Protein AF-0000000077001945 (afdb_homodimer)

Secondary structure (DSSP, 8-state):
---------TTSPPPPHHHHHHHHHHHHT--HHHHHHHHTS-HHHHHHHHTTSS---HHHHHHHHHHHTS-SHHHHHHHHHHHHHHHHHHS--TTPPP----/---------TTSPPPPHHHHHHHHHHHHT--HHHHHHHHTS-HHHHHHHHTTSS---HHHHHHHHHHHTS-SHHHHHHHHHHHHHHHHHHS--TTPPP----

Nearest PDB structures (foldseek):
  6cf1-assembly1_A  TM=8.595E-01  e=4.711E-06  Proteus vulgaris
  3cec-assembly1_A  TM=8.529E-01  e=9.032E-06  Nostoc punctiforme PCC 73102
  6cf1-assembly1_B  TM=8.561E-01  e=1.367E-05  Proteus vulgaris
  6chv-assembly1_C  TM=9.036E-01  e=2.194E-05  Proteus vulgaris
  3trb-assembly1_A  TM=8.751E-01  e=2.469E-05  Coxiella burnetii

Radius of gyration: 19.64 Å; Cα contacts (8 Å, |Δi|>4): 288; chains: 2; bounding box: 52×55×52 Å

Foldseek 3Di:
DPPPVCVCVPLDAFDAVLCVVVVCQVVVVDDLCVVCVQLVHHSVVNVCSNVVVDHCDQSSLQSVCVVVVNGSCVNVVSRVSNCVSCCVVPPDCVVPDDDDDD/DPPPVCCVVPLDAFDAVLCVVVVCCVVVVDDLCVVCVQLVHHSVVNVCSNVVVDHCDQSSLQSVCVVVVNGSCVNVVSRVSNCVSCCVVPPDCVVPDDDDDD

InterPro domains:
  IPR001387 Cro/C1-type, helix-turn-helix domain [cd00093] (18-69)
  IPR010982 Lambda repressor-like, DNA-binding domain superfamily [G3DSA:1.10.260.40] (4-99)
  IPR010982 Lambda repressor-like, DNA-binding domain superfamily [SSF47413] (16-98)
  IPR013430 Toxin-antitoxin system, antidote protein, HigA [PTHR36924] (10-92)
  IPR013430 Toxin-antitoxin system, antidote protein, HigA [TIGR02607] (13-89)

pLDDT: mean 90.29, std 18.78, range [25.58, 98.88]

Organism: NCBI:txid1094491

Structure (mmCIF, N/CA/C/O backbone):
data_AF-0000000077001945-model_v1
#
loop_
_entity.id
_entity.type
_entity.pdbx_description
1 polymer 'Virulence-associated protein A'
#
loop_
_atom_site.group_PDB
_atom_site.id
_atom_site.type_symbol
_atom_site.label_atom_id
_atom_site.label_alt_id
_atom_site.label_comp_id
_atom_site.label_asym_id
_atom_site.label_entity_id
_atom_site.label_seq_id
_atom_site.pdbx_PDB_ins_code
_atom_site.Cartn_x
_atom_site.Cartn_y
_atom_site.Cartn_z
_atom_site.occupancy
_atom_site.B_iso_or_equiv
_atom_site.auth_seq_id
_atom_site.auth_comp_id
_atom_site.auth_asym_id
_atom_site.auth_atom_id
_atom_site.pdbx_PDB_model_num
ATOM 1 N N . MET A 1 1 ? 15.859 17 -35.562 1 25.75 1 MET A N 1
ATOM 2 C CA . MET A 1 1 ? 14.852 16.938 -34.5 1 25.75 1 MET A CA 1
ATOM 3 C C . MET A 1 1 ? 15.086 15.734 -33.594 1 25.75 1 MET A C 1
ATOM 5 O O . MET A 1 1 ? 14.969 14.594 -34.031 1 25.75 1 MET A O 1
ATOM 9 N N . ASN A 1 2 ? 16.047 15.766 -32.719 1 28.66 2 ASN A N 1
ATOM 10 C CA . ASN A 1 2 ? 16.641 14.695 -31.922 1 28.66 2 ASN A CA 1
ATOM 11 C C . ASN A 1 2 ? 15.594 14.016 -31.047 1 28.66 2 ASN A C 1
ATOM 13 O O . ASN A 1 2 ? 14.789 14.688 -30.406 1 28.66 2 ASN A O 1
ATOM 17 N N . ASP A 1 3 ? 14.859 13.039 -31.562 1 30.2 3 ASP A N 1
ATOM 18 C CA . ASP A 1 3 ? 13.883 12.18 -30.906 1 30.2 3 ASP A CA 1
ATOM 19 C C . ASP A 1 3 ? 14.305 11.867 -29.469 1 30.2 3 ASP A C 1
ATOM 21 O O . ASP A 1 3 ? 15.305 11.172 -29.25 1 30.2 3 ASP A O 1
ATOM 25 N N . ILE A 1 4 ? 14.609 12.906 -28.734 1 36.44 4 ILE A N 1
ATOM 26 C CA . ILE A 1 4 ? 14.852 12.656 -27.312 1 36.44 4 ILE A CA 1
ATOM 27 C C . ILE A 1 4 ? 13.844 11.641 -26.797 1 36.44 4 ILE A C 1
ATOM 29 O O . ILE A 1 4 ? 12.633 11.891 -26.797 1 36.44 4 ILE A O 1
ATOM 33 N N . PRO A 1 5 ? 14.07 10.367 -27.125 1 37 5 PRO A N 1
ATOM 34 C CA . PRO A 1 5 ? 13.078 9.461 -26.547 1 37 5 PRO A CA 1
ATOM 35 C C . PRO A 1 5 ? 12.672 9.852 -25.125 1 37 5 PRO A C 1
ATOM 37 O O . PRO A 1 5 ? 13.5 10.352 -24.359 1 37 5 PRO A O 1
ATOM 40 N N . VAL A 1 6 ? 11.734 10.719 -24.906 1 35.09 6 VAL A N 1
ATOM 41 C CA . VAL A 1 6 ? 11.164 10.93 -23.578 1 35.09 6 VAL A CA 1
ATOM 42 C C . VAL A 1 6 ? 11.312 9.656 -22.734 1 35.09 6 VAL A C 1
ATOM 44 O O . VAL A 1 6 ? 10.461 8.766 -22.812 1 35.09 6 VAL A O 1
ATOM 47 N N . GLN A 1 7 ? 12.242 8.742 -23.016 1 36.19 7 GLN A N 1
ATOM 48 C CA . GLN A 1 7 ? 12.484 7.734 -22 1 36.19 7 GLN A CA 1
ATOM 49 C C . GLN A 1 7 ? 12.367 8.336 -20.594 1 36.19 7 GLN A C 1
ATOM 51 O O . GLN A 1 7 ? 13.289 9 -20.125 1 36.19 7 GLN A O 1
ATOM 56 N N . CYS A 1 8 ? 11.57 9.336 -20.312 1 40.69 8 CYS A N 1
ATOM 57 C CA . CYS A 1 8 ? 11.375 9.508 -18.875 1 40.69 8 CYS A CA 1
ATOM 58 C C . CYS A 1 8 ? 11.859 8.289 -18.109 1 40.69 8 CYS A C 1
ATOM 60 O O . CYS A 1 8 ? 11.492 7.156 -18.422 1 40.69 8 CYS A O 1
ATOM 62 N N . LYS A 1 9 ? 13.141 8.117 -17.719 1 42.66 9 LYS A N 1
ATOM 63 C CA . LYS A 1 9 ? 13.828 6.918 -17.234 1 42.66 9 LYS A CA 1
ATOM 64 C C . LYS A 1 9 ? 12.859 5.973 -16.531 1 42.66 9 LYS A C 1
ATOM 66 O O . LYS A 1 9 ? 12.305 6.305 -15.484 1 42.66 9 LYS A O 1
ATOM 71 N N . ARG A 1 10 ? 11.75 5.426 -17.203 1 49.81 10 ARG A N 1
ATOM 72 C CA . ARG A 1 10 ? 10.875 4.344 -16.766 1 49.81 10 ARG A CA 1
ATOM 73 C C . ARG A 1 10 ? 11.367 3.74 -15.453 1 49.81 10 ARG A C 1
ATOM 75 O O . ARG A 1 10 ? 10.57 3.324 -14.609 1 49.81 10 ARG A O 1
ATOM 82 N N . ASN A 1 11 ? 12.719 3.746 -15.391 1 63.03 11 ASN A N 1
ATOM 83 C CA . ASN A 1 11 ? 13.344 3.059 -14.266 1 63.03 11 ASN A CA 1
ATOM 84 C C . ASN A 1 11 ? 13.562 4 -13.086 1 63.03 11 ASN A C 1
ATOM 86 O O . ASN A 1 11 ? 14.492 3.809 -12.305 1 63.03 11 ASN A O 1
ATOM 90 N N . ARG A 1 12 ? 12.953 5.223 -13.273 1 83.06 12 ARG A N 1
ATOM 91 C CA . ARG A 1 12 ? 13.172 6.066 -12.102 1 83.06 12 ARG A CA 1
ATOM 92 C C . ARG A 1 12 ? 12.289 5.641 -10.938 1 83.06 12 ARG A C 1
ATOM 94 O O . ARG A 1 12 ? 11.156 5.195 -11.148 1 83.06 12 ARG A O 1
ATOM 101 N N . CYS A 1 13 ? 12.836 5.82 -9.906 1 92 13 CYS A N 1
ATOM 102 C CA . CYS A 1 13 ? 12.109 5.477 -8.688 1 92 13 CYS A CA 1
ATOM 103 C C . CYS A 1 13 ? 10.992 6.48 -8.414 1 92 13 CYS A C 1
ATOM 105 O O . CYS A 1 13 ? 11.234 7.691 -8.406 1 92 13 CYS A O 1
ATOM 107 N N . PRO A 1 14 ? 9.742 6 -8.297 1 95.62 14 PRO A N 1
ATOM 108 C CA . PRO A 1 14 ? 8.664 6.91 -7.902 1 95.62 14 PRO A CA 1
ATOM 109 C C . PRO A 1 14 ? 8.938 7.602 -6.57 1 95.62 14 PRO A C 1
ATOM 111 O O . PRO A 1 14 ? 9.688 7.082 -5.738 1 95.62 14 PRO A O 1
ATOM 114 N N . SER A 1 15 ? 8.297 8.758 -6.418 1 96.06 15 SER A N 1
ATOM 115 C CA . SER A 1 15 ? 8.461 9.484 -5.164 1 96.06 15 SER A CA 1
ATOM 116 C C . SER A 1 15 ? 7.707 8.805 -4.027 1 96.06 15 SER A C 1
ATOM 118 O O . SER A 1 15 ? 6.605 8.297 -4.227 1 96.06 15 SER A O 1
ATOM 120 N N . HIS A 1 16 ? 8.305 8.812 -2.885 1 97.75 16 HIS A N 1
ATOM 121 C CA . HIS A 1 16 ? 7.598 8.422 -1.669 1 97.75 16 HIS A CA 1
ATOM 122 C C . HIS A 1 16 ? 6.59 9.492 -1.249 1 97.75 16 HIS A C 1
ATOM 124 O O . HIS A 1 16 ? 6.824 10.688 -1.454 1 97.75 16 HIS A O 1
ATOM 130 N N . PRO A 1 17 ? 5.457 9.109 -0.625 1 98.31 17 PRO A N 1
ATOM 131 C CA . PRO A 1 17 ? 4.512 10.117 -0.15 1 98.31 17 PRO A CA 1
ATOM 132 C C . PRO A 1 17 ? 5.137 11.086 0.855 1 98.31 17 PRO A C 1
ATOM 134 O O . PRO A 1 17 ? 4.688 12.227 0.981 1 98.31 17 PRO A O 1
ATOM 137 N N . GLY A 1 18 ? 6.156 10.594 1.532 1 98.12 18 GLY A N 1
ATOM 138 C CA . GLY A 1 18 ? 6.883 11.5 2.416 1 98.12 18 GLY A CA 1
ATOM 139 C C . GLY A 1 18 ? 7.445 12.711 1.699 1 98.12 18 GLY A C 1
ATOM 140 O O . GLY A 1 18 ? 7.57 13.781 2.291 1 98.12 18 GLY A O 1
ATOM 141 N N . ASP A 1 19 ? 7.82 12.547 0.477 1 97.19 19 ASP A N 1
ATOM 142 C CA . ASP A 1 19 ? 8.32 13.656 -0.329 1 97.19 19 ASP A CA 1
ATOM 143 C C . ASP A 1 19 ? 7.23 14.703 -0.568 1 97.19 19 ASP A C 1
ATOM 145 O O . ASP A 1 19 ? 7.473 15.898 -0.448 1 97.19 19 ASP A O 1
ATOM 149 N N . LEU A 1 20 ? 6.09 14.195 -0.878 1 96.31 20 LEU A N 1
ATOM 150 C CA . LEU A 1 20 ? 4.949 15.086 -1.064 1 96.31 20 LEU A CA 1
ATOM 151 C C . LEU A 1 20 ? 4.617 15.82 0.231 1 96.31 20 LEU A C 1
ATOM 153 O O . LEU A 1 20 ? 4.383 17.031 0.222 1 96.31 20 LEU A O 1
ATOM 157 N N . LEU A 1 21 ? 4.617 15.078 1.243 1 97.5 21 LEU A N 1
ATOM 158 C CA . LEU A 1 21 ? 4.312 15.648 2.549 1 97.5 21 LEU A CA 1
ATOM 159 C C . LEU A 1 21 ? 5.316 16.734 2.912 1 97.5 21 LEU A C 1
ATOM 161 O O . LEU A 1 21 ? 4.934 17.797 3.408 1 97.5 21 LEU A O 1
ATOM 165 N N . ALA A 1 22 ? 6.531 16.516 2.627 1 96.94 22 ALA A N 1
ATOM 166 C CA . ALA A 1 22 ? 7.594 17.484 2.895 1 96.94 22 ALA A CA 1
ATOM 167 C C . ALA A 1 22 ? 7.383 18.766 2.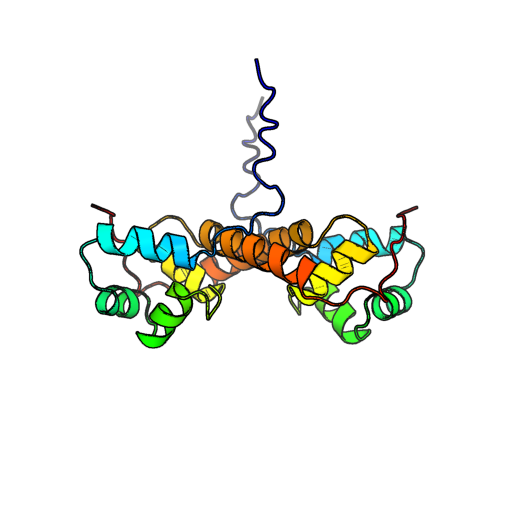092 1 96.94 22 ALA A C 1
ATOM 169 O O . ALA A 1 22 ? 7.742 19.859 2.545 1 96.94 22 ALA A O 1
ATOM 170 N N . GLU A 1 23 ? 6.836 18.625 0.998 1 95 23 GLU A N 1
ATOM 171 C CA . GLU A 1 23 ? 6.57 19.781 0.13 1 95 23 GLU A CA 1
ATOM 172 C C . GLU A 1 23 ? 5.359 20.562 0.618 1 95 23 GLU A C 1
ATOM 174 O O . GLU A 1 23 ? 5.32 21.797 0.492 1 95 23 GLU A O 1
ATOM 179 N N . ILE A 1 24 ? 4.41 19.938 1.193 1 95.12 24 ILE A N 1
ATOM 180 C CA . ILE A 1 24 ? 3.131 20.531 1.562 1 95.12 24 ILE A CA 1
ATOM 181 C C . ILE A 1 24 ? 3.264 21.25 2.902 1 95.12 24 ILE A C 1
ATOM 183 O O . ILE A 1 24 ? 2.672 22.312 3.104 1 95.12 24 ILE A O 1
ATOM 187 N N . ILE A 1 25 ? 4 20.766 3.773 1 95.62 25 ILE A N 1
ATOM 188 C CA . ILE A 1 25 ? 4.043 21.219 5.16 1 95.62 25 ILE A CA 1
ATOM 189 C C . ILE A 1 25 ? 4.449 22.688 5.211 1 95.62 25 ILE A C 1
ATOM 191 O O . ILE A 1 25 ? 3.793 23.484 5.875 1 95.62 25 ILE A O 1
ATOM 195 N N . PRO A 1 26 ? 5.453 23.125 4.465 1 94.44 26 PRO A N 1
ATOM 196 C CA . PRO A 1 26 ? 5.809 24.547 4.52 1 94.44 26 PRO A CA 1
ATOM 197 C C . PRO A 1 26 ? 4.68 25.453 4.039 1 94.44 26 PRO A C 1
ATOM 199 O O . PRO A 1 26 ? 4.531 26.578 4.535 1 94.44 26 PRO A O 1
ATOM 202 N N . ALA A 1 27 ? 3.869 24.969 3.203 1 94.31 27 ALA A N 1
ATOM 203 C CA . ALA A 1 27 ? 2.785 25.766 2.629 1 94.31 27 ALA A CA 1
ATOM 204 C C . ALA A 1 27 ? 1.647 25.938 3.631 1 94.31 27 ALA A C 1
ATOM 206 O O . ALA A 1 27 ? 0.773 26.797 3.443 1 94.31 27 ALA A O 1
ATOM 207 N N . THR A 1 28 ? 1.612 25.25 4.66 1 94.69 28 THR A N 1
ATOM 208 C CA . THR A 1 28 ? 0.571 25.344 5.68 1 94.69 28 THR A CA 1
ATOM 209 C C . THR A 1 28 ? 0.91 26.422 6.699 1 94.69 28 THR A C 1
ATOM 211 O O . THR A 1 28 ? 0.045 26.859 7.465 1 94.69 28 THR A O 1
ATOM 214 N N . GLY A 1 29 ? 2.16 26.75 6.793 1 94.44 29 GLY A N 1
ATOM 215 C CA . GLY A 1 29 ? 2.627 27.688 7.797 1 94.44 29 GLY A CA 1
ATOM 216 C C . GLY A 1 29 ? 2.787 27.062 9.172 1 94.44 29 GLY A C 1
ATOM 217 O O . GLY A 1 29 ? 2.998 27.766 10.156 1 94.44 29 GLY A O 1
ATOM 218 N N . LYS A 1 30 ? 2.684 25.828 9.266 1 95.62 30 LYS A N 1
ATOM 219 C CA . LYS A 1 30 ? 2.805 25.109 10.531 1 95.62 30 LYS A CA 1
ATOM 220 C C . LYS A 1 30 ? 4.148 24.391 10.633 1 95.62 30 LYS A C 1
ATOM 222 O O . LYS A 1 30 ? 4.789 24.125 9.617 1 95.62 30 LYS A O 1
ATOM 227 N N . THR A 1 31 ? 4.504 24.141 11.844 1 96.31 31 THR A N 1
ATOM 228 C CA . THR A 1 31 ? 5.727 23.375 12.062 1 96.31 31 THR A CA 1
ATOM 229 C C . THR A 1 31 ? 5.461 21.891 11.945 1 96.31 31 THR A C 1
ATOM 231 O O . THR A 1 31 ? 4.309 21.453 12.008 1 96.31 31 THR A O 1
ATOM 234 N N . LYS A 1 32 ? 6.543 21.141 11.773 1 97.38 32 LYS A N 1
ATOM 235 C CA . LYS A 1 32 ? 6.422 19.688 11.734 1 97.38 32 LYS A CA 1
ATOM 236 C C . LYS A 1 32 ? 5.828 19.141 13.031 1 97.38 32 LYS A C 1
ATOM 238 O O . LYS A 1 32 ? 5.066 18.172 13.023 1 97.38 32 LYS A O 1
ATOM 243 N N . LEU A 1 33 ? 6.211 19.766 14.109 1 97.56 33 LEU A N 1
ATOM 244 C CA . LEU A 1 33 ? 5.672 19.359 15.398 1 97.56 33 LEU A CA 1
ATOM 245 C C . LEU A 1 33 ? 4.16 19.578 15.445 1 97.56 33 LEU A C 1
ATOM 247 O O . LEU A 1 33 ? 3.424 18.688 15.891 1 97.56 33 LEU A O 1
ATOM 251 N N . GLU A 1 34 ? 3.678 20.688 14.992 1 97.81 34 GLU A N 1
ATOM 252 C CA . GLU A 1 34 ? 2.248 20.984 14.953 1 97.81 34 GLU A CA 1
ATOM 253 C C . GLU A 1 34 ? 1.502 20 14.062 1 97.81 34 GLU A C 1
ATOM 255 O O . GLU A 1 34 ? 0.422 19.516 14.414 1 97.81 34 GLU A O 1
ATOM 260 N N . ILE A 1 35 ? 2.08 19.719 12.93 1 98.19 35 ILE A N 1
ATOM 261 C CA . ILE A 1 35 ? 1.478 18.766 11.992 1 98.19 35 ILE A CA 1
ATOM 262 C C . ILE A 1 35 ? 1.363 17.391 12.648 1 98.19 35 ILE A C 1
ATOM 264 O O . ILE A 1 35 ? 0.321 16.734 12.562 1 98.19 35 ILE A O 1
ATOM 268 N N . ALA A 1 36 ? 2.436 16.922 13.289 1 98.69 36 ALA A N 1
ATOM 269 C CA . ALA A 1 36 ? 2.422 15.641 13.977 1 98.69 36 ALA A CA 1
ATOM 270 C C . ALA A 1 36 ? 1.314 15.586 15.023 1 98.69 36 ALA A C 1
ATOM 272 O O . ALA A 1 36 ? 0.587 14.594 15.125 1 98.69 36 ALA A O 1
ATOM 273 N N . GLN A 1 37 ? 1.189 16.656 15.758 1 98.5 37 GLN A N 1
ATOM 274 C CA . GLN A 1 37 ? 0.167 16.734 16.797 1 98.5 37 GLN A CA 1
ATOM 275 C C . GLN A 1 37 ? -1.234 16.656 16.203 1 98.5 37 GLN A C 1
ATOM 277 O O . GLN A 1 37 ? -2.096 15.945 16.719 1 98.5 37 GLN A O 1
ATOM 282 N N . MET A 1 38 ? -1.449 17.344 15.133 1 98.06 38 MET A N 1
ATOM 283 C CA . MET A 1 38 ? -2.746 17.312 14.461 1 98.06 38 MET A CA 1
ATOM 284 C C . MET A 1 38 ? -3.064 15.914 13.945 1 98.06 38 MET A C 1
ATOM 286 O O . MET A 1 38 ? -4.219 15.484 13.969 1 98.06 38 MET A O 1
ATOM 290 N N . LEU A 1 39 ? -2.037 15.234 13.516 1 98.44 39 LEU A N 1
ATOM 291 C CA . LEU A 1 39 ? -2.205 13.891 12.969 1 98.44 39 LEU A CA 1
ATOM 292 C C . LEU A 1 39 ? -2.354 12.867 14.086 1 98.44 39 LEU A C 1
ATOM 294 O O . LEU A 1 39 ? -2.773 11.734 13.836 1 98.44 39 LEU A O 1
ATOM 298 N N . GLY A 1 40 ? -1.951 13.195 15.266 1 98.25 40 GLY A N 1
ATOM 299 C CA . GLY A 1 40 ? -1.992 12.266 16.375 1 98.25 40 GLY A CA 1
ATOM 300 C C . GLY A 1 40 ? -0.854 11.266 16.359 1 98.25 40 GLY A C 1
ATOM 301 O O . GLY A 1 40 ? -1.026 10.117 16.781 1 98.25 40 GLY A O 1
ATOM 302 N N . ILE A 1 41 ? 0.208 11.664 15.836 1 98.31 41 ILE A N 1
ATOM 303 C CA . ILE A 1 41 ? 1.377 10.789 15.836 1 98.31 41 ILE A CA 1
ATOM 304 C C . ILE A 1 41 ? 2.561 11.516 16.484 1 98.31 41 ILE A C 1
ATOM 306 O O . ILE A 1 41 ? 2.496 12.719 16.734 1 98.31 41 ILE A O 1
ATOM 310 N N . SER A 1 42 ? 3.621 10.758 16.734 1 98.56 42 SER A N 1
ATOM 311 C CA . SER A 1 42 ? 4.805 11.359 17.328 1 98.56 42 SER A CA 1
ATOM 312 C C . SER A 1 42 ? 5.598 12.164 16.297 1 98.56 42 SER A C 1
ATOM 314 O O . SER A 1 42 ? 5.512 11.906 15.102 1 98.56 42 SER A O 1
ATOM 316 N N . ARG A 1 43 ? 6.371 13.102 16.812 1 98.06 43 ARG A N 1
ATOM 317 C CA . ARG A 1 43 ? 7.289 13.859 15.961 1 98.06 43 ARG A CA 1
ATOM 318 C C . ARG A 1 43 ? 8.273 12.93 15.258 1 98.06 43 ARG A C 1
ATOM 320 O O . ARG A 1 43 ? 8.57 13.125 14.07 1 98.06 43 ARG A O 1
ATOM 327 N N . GLN A 1 44 ? 8.695 11.992 15.922 1 98.62 44 GLN A N 1
ATOM 328 C CA . GLN A 1 44 ? 9.633 11.047 15.336 1 98.62 44 GLN A CA 1
ATOM 329 C C . GLN A 1 44 ? 8.992 10.266 14.195 1 98.62 44 GLN A C 1
ATOM 331 O O . GLN A 1 44 ? 9.633 9.992 13.18 1 98.62 44 GLN A O 1
ATOM 336 N N . HIS A 1 45 ? 7.777 9.844 14.445 1 98.75 45 HIS A N 1
ATOM 337 C CA . HIS A 1 45 ? 7.062 9.125 13.391 1 98.75 45 HIS A CA 1
ATOM 338 C C . HIS A 1 45 ? 6.953 9.961 12.125 1 98.75 45 HIS A C 1
ATOM 340 O O . HIS A 1 45 ? 7.215 9.477 11.023 1 98.75 45 HIS A O 1
ATOM 346 N N . LEU A 1 46 ? 6.543 11.211 12.289 1 98.75 46 LEU A N 1
ATOM 347 C CA . LEU A 1 46 ? 6.457 12.102 11.141 1 98.75 46 LEU A CA 1
ATOM 348 C C . LEU A 1 46 ? 7.82 12.266 10.477 1 98.75 46 LEU A C 1
ATOM 350 O O . LEU A 1 46 ? 7.934 12.195 9.25 1 98.75 46 LEU A O 1
ATOM 354 N N . TYR A 1 47 ? 8.852 12.43 11.258 1 98.38 47 TYR A N 1
ATOM 355 C CA . TYR A 1 47 ? 10.203 12.586 10.734 1 98.38 47 TYR A CA 1
ATOM 356 C C . TYR A 1 47 ? 10.609 11.367 9.914 1 98.38 47 TYR A C 1
ATOM 358 O O . TYR A 1 47 ? 11.172 11.5 8.82 1 98.38 47 TYR A O 1
ATOM 366 N N . ASP A 1 48 ? 10.328 10.242 10.391 1 98.69 48 ASP A N 1
ATOM 367 C CA . ASP A 1 48 ? 10.68 9 9.703 1 98.69 48 ASP A CA 1
ATOM 368 C C . ASP A 1 48 ? 9.945 8.891 8.367 1 98.69 48 ASP A C 1
ATOM 370 O O . ASP A 1 48 ? 10.5 8.383 7.391 1 98.69 48 ASP A O 1
ATOM 374 N N . ILE A 1 49 ? 8.695 9.297 8.328 1 98.75 49 ILE A N 1
ATOM 375 C CA . ILE A 1 49 ? 7.941 9.305 7.078 1 98.75 49 ILE A CA 1
ATOM 376 C C . ILE A 1 49 ? 8.57 10.289 6.094 1 98.75 49 ILE A C 1
ATOM 378 O O . ILE A 1 49 ? 8.781 9.961 4.926 1 98.75 49 ILE A O 1
ATOM 382 N N . LEU A 1 50 ? 8.953 11.461 6.559 1 98.38 50 LEU A N 1
ATOM 383 C CA . LEU A 1 50 ? 9.523 12.508 5.719 1 98.38 50 LEU A CA 1
ATOM 384 C C . LEU A 1 50 ? 10.875 12.086 5.164 1 98.38 50 LEU A C 1
ATOM 386 O O . LEU A 1 50 ? 11.25 12.469 4.055 1 98.38 50 LEU A O 1
ATOM 390 N N . LYS A 1 51 ? 11.562 11.258 5.859 1 97.44 51 LYS A N 1
ATOM 391 C CA . LYS A 1 51 ? 12.883 10.789 5.449 1 97.44 51 LYS A CA 1
ATOM 392 C C . LYS A 1 51 ? 12.797 9.438 4.742 1 97.44 51 LYS A C 1
ATOM 394 O O . LYS A 1 51 ? 13.812 8.781 4.512 1 97.44 51 LYS A O 1
ATOM 399 N N . THR A 1 52 ? 11.602 8.938 4.492 1 96.62 52 THR A N 1
ATOM 400 C CA . THR A 1 52 ? 11.328 7.707 3.762 1 96.62 52 THR A CA 1
ATOM 401 C C . THR A 1 52 ? 11.828 6.492 4.535 1 96.62 52 THR A C 1
ATOM 403 O O . THR A 1 52 ? 12.195 5.477 3.939 1 96.62 52 THR A O 1
ATOM 406 N N . LYS A 1 53 ? 11.953 6.641 5.84 1 97.56 53 LYS A N 1
ATOM 407 C CA . LYS A 1 53 ? 12.383 5.535 6.688 1 97.56 53 LYS A CA 1
ATOM 408 C C . LYS A 1 53 ? 11.195 4.68 7.117 1 97.56 53 LYS A C 1
ATOM 410 O O . LYS A 1 53 ? 11.367 3.537 7.547 1 97.56 53 LYS A O 1
ATOM 415 N N . LYS A 1 54 ? 10.031 5.254 7.086 1 98.31 54 LYS A N 1
ATOM 416 C CA . LYS A 1 54 ? 8.773 4.578 7.375 1 98.31 54 LYS A CA 1
ATOM 417 C C . LYS A 1 54 ? 7.738 4.84 6.281 1 98.31 54 LYS A C 1
ATOM 419 O O . LYS A 1 54 ? 7.648 5.953 5.762 1 98.31 54 LYS A O 1
ATOM 424 N N . PRO A 1 55 ? 6.996 3.811 6.043 1 98.5 55 PRO A N 1
ATOM 425 C CA . PRO A 1 55 ? 5.934 4.023 5.055 1 98.5 55 PRO A CA 1
ATOM 426 C C . PRO A 1 55 ? 4.746 4.797 5.625 1 98.5 55 PRO A C 1
ATOM 428 O O . PRO A 1 55 ? 4.605 4.91 6.844 1 98.5 55 PRO A O 1
ATOM 431 N N . VAL A 1 56 ? 3.979 5.387 4.719 1 98.75 56 VAL A N 1
ATOM 432 C CA . VAL A 1 56 ? 2.643 5.852 5.074 1 98.75 56 VAL A CA 1
ATOM 433 C C . VAL A 1 56 ? 1.688 4.664 5.16 1 98.75 56 VAL A C 1
ATOM 435 O O . VAL A 1 56 ? 1.364 4.043 4.145 1 98.75 56 VAL A O 1
ATOM 438 N N . SER A 1 57 ? 1.225 4.371 6.332 1 98.56 57 SER A N 1
ATOM 439 C CA . SER A 1 57 ? 0.28 3.283 6.566 1 98.56 57 SER A CA 1
ATOM 440 C C . SER A 1 57 ? -1.146 3.707 6.227 1 98.56 57 SER A C 1
ATOM 442 O O . SER A 1 57 ? -1.419 4.895 6.047 1 98.56 57 SER A O 1
ATOM 444 N N . PRO A 1 58 ? -1.999 2.693 6.164 1 98.62 58 PRO A N 1
ATOM 445 C CA . PRO A 1 58 ? -3.398 3.043 5.914 1 98.62 58 PRO A CA 1
ATOM 446 C C . PRO A 1 58 ? -3.967 3.994 6.965 1 98.62 58 PRO A C 1
ATOM 448 O O . PRO A 1 58 ? -4.637 4.973 6.621 1 98.62 58 PRO A O 1
ATOM 451 N N . SER A 1 59 ? -3.686 3.816 8.188 1 98.5 59 SER A N 1
ATOM 452 C CA . SER A 1 59 ? -4.195 4.691 9.242 1 98.5 59 SER A CA 1
ATOM 453 C C . SER A 1 59 ? -3.625 6.098 9.117 1 98.5 59 SER A C 1
ATOM 455 O O . SER A 1 59 ? -4.355 7.082 9.234 1 98.5 59 SER A O 1
ATOM 457 N N . VAL A 1 60 ? -2.348 6.148 8.883 1 98.75 60 VAL A N 1
ATOM 458 C CA . VAL A 1 60 ? -1.714 7.453 8.711 1 98.75 60 VAL A CA 1
ATOM 459 C C . VAL A 1 60 ? -2.283 8.141 7.469 1 98.75 60 VAL A C 1
ATOM 461 O O . VAL A 1 60 ? -2.516 9.352 7.477 1 98.75 60 VAL A O 1
ATOM 464 N N . SER A 1 61 ? -2.482 7.371 6.426 1 98.88 61 SER A N 1
ATOM 465 C CA . SER A 1 61 ? -3.029 7.934 5.195 1 98.88 61 SER A CA 1
ATOM 466 C C . SER A 1 61 ? -4.414 8.531 5.426 1 98.88 61 SER A C 1
ATOM 468 O O . SER A 1 61 ? -4.75 9.57 4.859 1 98.88 61 SER A O 1
ATOM 470 N N . ALA A 1 62 ? -5.23 7.895 6.23 1 98.75 62 ALA A N 1
ATOM 471 C CA . ALA A 1 62 ? -6.555 8.422 6.559 1 98.75 62 ALA A CA 1
ATOM 472 C C . ALA A 1 62 ? -6.449 9.75 7.305 1 98.75 62 ALA A C 1
ATOM 474 O O . ALA A 1 62 ? -7.207 10.68 7.027 1 98.75 62 ALA A O 1
ATOM 475 N N . ARG A 1 63 ? -5.52 9.82 8.156 1 98.75 63 ARG A N 1
ATOM 476 C CA . ARG A 1 63 ? -5.301 11.047 8.922 1 98.75 63 ARG A CA 1
ATOM 477 C C . ARG A 1 63 ? -4.781 12.164 8.031 1 98.75 63 ARG A C 1
ATOM 479 O O . ARG A 1 63 ? -5.23 13.312 8.133 1 98.75 63 ARG A O 1
ATOM 486 N N . LEU A 1 64 ? -3.869 11.805 7.195 1 98.62 64 LEU A N 1
ATOM 487 C CA . LEU A 1 64 ? -3.375 12.781 6.234 1 98.62 64 LEU A CA 1
ATOM 488 C C . LEU A 1 64 ? -4.496 13.258 5.316 1 98.62 64 LEU A C 1
ATOM 490 O O . LEU A 1 64 ? -4.625 14.461 5.055 1 98.62 64 LEU A O 1
ATOM 494 N N . GLY A 1 65 ? -5.207 12.305 4.82 1 97.88 65 GLY A N 1
ATOM 495 C CA . GLY A 1 65 ? -6.328 12.617 3.947 1 97.88 65 GLY A CA 1
ATOM 496 C C . GLY A 1 65 ? -7.32 13.57 4.574 1 97.88 65 GLY A C 1
ATOM 497 O O . GLY A 1 65 ? -7.836 14.469 3.904 1 97.88 65 GLY A O 1
ATOM 498 N N . LYS A 1 66 ? -7.609 13.375 5.816 1 97.94 66 LYS A N 1
ATOM 499 C CA . LYS A 1 66 ? -8.492 14.273 6.555 1 97.94 66 LYS A CA 1
ATOM 500 C C . LYS A 1 66 ? -7.844 15.648 6.734 1 97.94 66 LYS A C 1
ATOM 502 O O . LYS A 1 66 ? -8.477 16.672 6.48 1 97.94 66 LYS A O 1
ATOM 507 N N . LEU A 1 67 ? -6.648 15.664 7.168 1 98.12 67 LEU A N 1
ATOM 508 C CA . LEU A 1 67 ? -5.926 16.891 7.48 1 98.12 67 LEU A CA 1
ATOM 509 C C . LEU A 1 67 ? -5.871 17.812 6.262 1 98.12 67 LEU A C 1
ATOM 511 O O . LEU A 1 67 ? -6.105 19.016 6.379 1 98.12 67 LEU A O 1
ATOM 515 N N . PHE A 1 68 ? -5.609 17.203 5.074 1 97.19 68 PHE A N 1
ATOM 516 C CA . PHE A 1 68 ? -5.402 18.016 3.879 1 97.19 68 PHE A CA 1
ATOM 517 C C . PHE A 1 68 ? -6.629 17.969 2.977 1 97.19 68 PHE A C 1
ATOM 519 O O . PHE A 1 68 ? -6.672 18.641 1.947 1 97.19 68 PHE A O 1
ATOM 526 N N . GLY A 1 69 ? -7.555 17.172 3.236 1 95.88 69 GLY A N 1
ATOM 527 C CA . GLY A 1 69 ? -8.82 17.141 2.518 1 95.88 69 GLY A CA 1
ATOM 528 C C . GLY A 1 69 ? -8.719 16.406 1.188 1 95.88 69 GLY A C 1
ATOM 529 O O . GLY A 1 69 ? -9.516 16.656 0.28 1 95.88 69 GLY A O 1
ATOM 530 N N . ASP A 1 70 ? -7.75 15.562 0.986 1 95.12 70 ASP A N 1
ATOM 531 C CA . ASP A 1 70 ? -7.543 14.922 -0.309 1 95.12 70 ASP A CA 1
ATOM 532 C C . ASP A 1 70 ? -7.789 13.414 -0.224 1 95.12 70 ASP A C 1
ATOM 534 O O . ASP A 1 70 ? -7.703 12.711 -1.23 1 95.12 70 ASP A O 1
ATOM 538 N N . GLY A 1 71 ? -8.109 12.922 0.95 1 96.5 71 GLY A N 1
ATOM 539 C CA . GLY A 1 71 ? -8.438 11.516 1.116 1 96.5 71 GLY A CA 1
ATOM 540 C C . GLY A 1 71 ? -7.211 10.641 1.312 1 96.5 71 GLY A C 1
ATOM 541 O O . GLY A 1 71 ? -6.082 11.086 1.085 1 96.5 71 GLY A O 1
ATOM 542 N N . ALA A 1 72 ? -7.449 9.391 1.673 1 98.12 72 ALA A N 1
ATOM 543 C CA . ALA A 1 72 ? -6.383 8.445 1.984 1 98.12 72 ALA A CA 1
ATOM 544 C C . ALA A 1 72 ? -5.758 7.887 0.709 1 98.12 72 ALA A C 1
ATOM 546 O O . ALA A 1 72 ? -4.578 7.535 0.693 1 98.12 72 ALA A O 1
ATOM 547 N N . ALA A 1 73 ? -6.508 7.816 -0.332 1 97.88 73 ALA A N 1
ATOM 548 C CA . ALA A 1 73 ? -6.16 7.062 -1.533 1 97.88 73 ALA A CA 1
ATOM 549 C C . ALA A 1 73 ? -4.918 7.641 -2.203 1 97.88 73 ALA A C 1
ATOM 551 O O . ALA A 1 73 ? -4.047 6.898 -2.66 1 97.88 73 ALA A O 1
ATOM 552 N N . VAL A 1 74 ? -4.816 8.914 -2.246 1 97.06 74 VAL A N 1
ATOM 553 C CA . VAL A 1 74 ? -3.689 9.555 -2.91 1 97.06 74 VAL A CA 1
ATOM 554 C C . VAL A 1 74 ? -2.387 9.156 -2.221 1 97.06 74 VAL A C 1
ATOM 556 O O . VAL A 1 74 ? -1.403 8.82 -2.885 1 97.06 74 VAL A O 1
ATOM 559 N N . TRP A 1 75 ? -2.342 9.125 -0.959 1 98.5 75 TRP A N 1
ATOM 560 C CA . TRP A 1 75 ? -1.164 8.789 -0.164 1 98.5 75 TRP A CA 1
ATOM 561 C C . TRP A 1 75 ? -0.791 7.32 -0.33 1 98.5 75 TRP A C 1
ATOM 563 O O . TRP A 1 75 ? 0.38 6.992 -0.529 1 98.5 75 TRP A O 1
ATOM 573 N N . LEU A 1 76 ? -1.776 6.52 -0.297 1 98.62 76 LEU A N 1
ATOM 574 C CA . LEU A 1 76 ? -1.502 5.09 -0.38 1 98.62 76 LEU A CA 1
ATOM 575 C C . LEU A 1 76 ? -1.126 4.688 -1.803 1 98.62 76 LEU A C 1
ATOM 577 O O . LEU A 1 76 ? -0.331 3.768 -2.004 1 98.62 76 LEU A O 1
ATOM 581 N N . ARG A 1 77 ? -1.707 5.41 -2.732 1 98.06 77 ARG A N 1
ATOM 582 C CA . ARG A 1 77 ? -1.311 5.141 -4.109 1 98.06 77 ARG A CA 1
ATOM 583 C C . ARG A 1 77 ? 0.16 5.48 -4.332 1 98.06 77 ARG A C 1
ATOM 585 O O . ARG A 1 77 ? 0.882 4.727 -4.992 1 98.06 77 ARG A O 1
ATOM 592 N N . MET A 1 7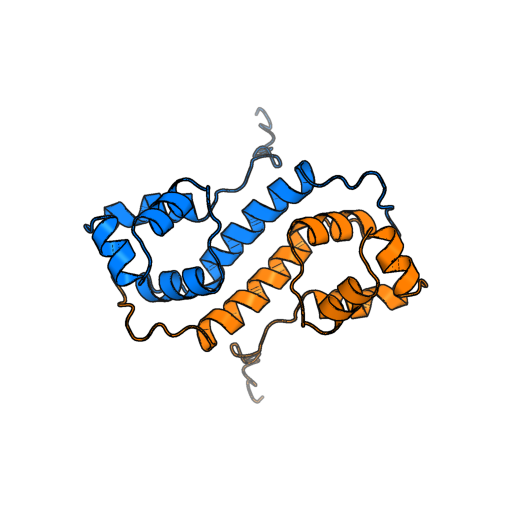8 ? 0.55 6.547 -3.795 1 98.31 78 MET A N 1
ATOM 593 C CA . MET A 1 78 ? 1.957 6.926 -3.9 1 98.31 78 MET A CA 1
ATOM 594 C C . MET A 1 78 ? 2.846 5.914 -3.182 1 98.31 78 MET A C 1
ATOM 596 O O . MET A 1 78 ? 3.893 5.523 -3.701 1 98.31 78 MET A O 1
ATOM 600 N N . GLN A 1 79 ? 2.426 5.512 -2.072 1 98.62 79 GLN A N 1
ATOM 601 C CA . GLN A 1 79 ? 3.184 4.516 -1.321 1 98.62 79 GLN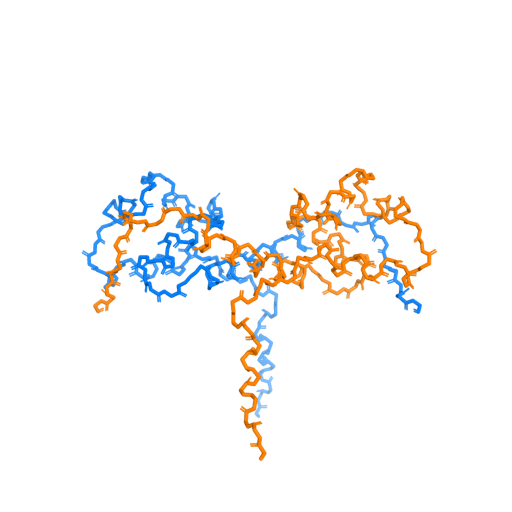 A CA 1
ATOM 602 C C . GLN A 1 79 ? 3.283 3.205 -2.094 1 98.62 79 GLN A C 1
ATOM 604 O O . GLN A 1 79 ? 4.344 2.58 -2.137 1 98.62 79 GLN A O 1
ATOM 609 N N . ALA A 1 80 ? 2.197 2.84 -2.662 1 98.62 80 ALA A N 1
ATOM 610 C CA . ALA A 1 80 ? 2.164 1.585 -3.41 1 98.62 80 ALA A CA 1
ATOM 611 C C . ALA A 1 80 ? 3.119 1.631 -4.598 1 98.62 80 ALA A C 1
ATOM 613 O O . ALA A 1 80 ? 3.805 0.647 -4.891 1 98.62 80 ALA A O 1
ATOM 614 N N . ALA A 1 81 ? 3.084 2.736 -5.27 1 98 81 ALA A N 1
ATOM 615 C CA . ALA A 1 81 ? 3.996 2.885 -6.398 1 98 81 ALA A CA 1
ATOM 616 C C . ALA A 1 81 ? 5.449 2.795 -5.945 1 98 81 ALA A C 1
ATOM 618 O O . ALA A 1 81 ? 6.266 2.121 -6.578 1 98 81 ALA A O 1
ATOM 619 N N . TYR A 1 82 ? 5.715 3.477 -4.883 1 98.25 82 TYR A N 1
ATOM 620 C CA . TYR A 1 82 ? 7.055 3.451 -4.305 1 98.25 82 TYR A CA 1
ATOM 621 C C . TYR A 1 82 ? 7.445 2.035 -3.893 1 98.25 82 TYR A C 1
ATOM 623 O O . TYR A 1 82 ? 8.531 1.562 -4.23 1 98.25 82 TYR A O 1
ATOM 631 N N . ASP A 1 83 ? 6.59 1.323 -3.279 1 98.31 83 ASP A N 1
ATOM 632 C CA . ASP A 1 83 ? 6.832 -0.036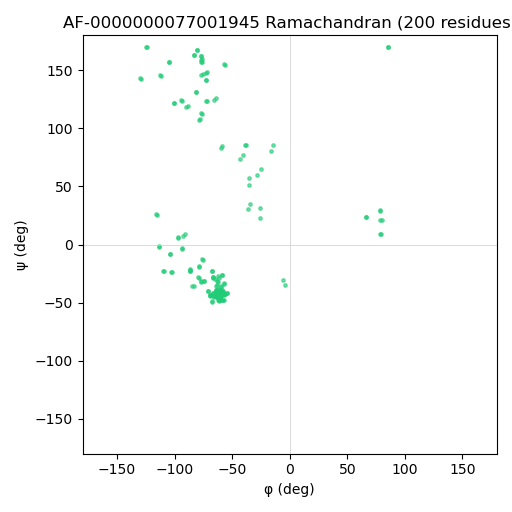 -2.805 1 98.31 83 ASP A CA 1
ATOM 633 C C . ASP A 1 83 ? 7.016 -1.001 -3.973 1 98.31 83 ASP A C 1
ATOM 635 O O . ASP A 1 83 ? 7.848 -1.907 -3.912 1 98.31 83 ASP A O 1
ATOM 639 N N . ALA A 1 84 ? 6.207 -0.835 -4.945 1 98 84 ALA A N 1
ATOM 640 C CA . ALA A 1 84 ? 6.293 -1.734 -6.094 1 98 84 ALA A CA 1
ATOM 641 C C . ALA A 1 84 ? 7.656 -1.635 -6.77 1 98 84 ALA A C 1
ATOM 643 O O . ALA A 1 84 ? 8.273 -2.652 -7.098 1 98 84 ALA A O 1
ATOM 644 N N . TRP A 1 85 ? 8.078 -0.451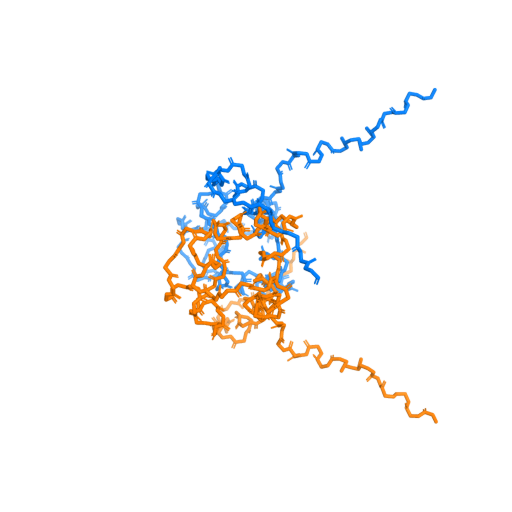 -6.93 1 97 85 TRP A N 1
ATOM 645 C CA . TRP A 1 85 ? 9.375 -0.218 -7.555 1 97 85 TRP A CA 1
ATOM 646 C C . TRP A 1 85 ? 10.492 -0.892 -6.762 1 97 85 TRP A C 1
ATOM 648 O O . TRP A 1 85 ? 11.32 -1.601 -7.332 1 97 85 TRP A O 1
ATOM 658 N N . HIS A 1 86 ? 10.516 -0.721 -5.539 1 97.31 86 HIS A N 1
ATOM 659 C CA . HIS A 1 86 ? 11.555 -1.3 -4.703 1 97.31 86 HIS A CA 1
ATOM 660 C C . HIS A 1 86 ? 11.406 -2.812 -4.594 1 97.31 86 HIS A C 1
ATOM 662 O O . HIS A 1 86 ? 12.391 -3.547 -4.629 1 97.31 86 HIS A O 1
ATOM 668 N N . ALA A 1 87 ? 10.188 -3.299 -4.48 1 97.75 87 ALA A N 1
ATOM 669 C CA . ALA A 1 87 ? 9.961 -4.734 -4.355 1 97.75 87 ALA A CA 1
ATOM 670 C C . ALA A 1 87 ? 10.445 -5.48 -5.594 1 97.75 87 ALA A C 1
ATOM 672 O O . ALA A 1 87 ? 11 -6.578 -5.484 1 97.75 87 ALA A O 1
ATOM 673 N N . GLU A 1 88 ? 10.242 -4.906 -6.734 1 96.06 88 GLU A N 1
ATOM 674 C CA . GLU A 1 88 ? 10.641 -5.535 -7.988 1 96.06 88 GLU A CA 1
ATOM 675 C C . GLU A 1 88 ? 12.156 -5.625 -8.102 1 96.06 88 GLU A C 1
ATOM 677 O O . GLU A 1 88 ? 12.68 -6.484 -8.812 1 96.06 88 GLU A O 1
ATOM 682 N N . ARG A 1 89 ? 12.852 -4.77 -7.371 1 95.56 89 ARG A N 1
ATOM 683 C CA . ARG A 1 89 ? 14.305 -4.691 -7.477 1 95.56 89 ARG A CA 1
ATOM 684 C C . ARG A 1 89 ? 14.977 -5.398 -6.301 1 95.56 89 ARG A C 1
ATOM 686 O O . ARG A 1 89 ? 16.094 -5.895 -6.43 1 95.56 89 ARG A O 1
ATOM 693 N N . GLU A 1 90 ? 14.266 -5.523 -5.188 1 96.94 90 GLU A N 1
ATOM 694 C CA . GLU A 1 90 ? 14.914 -5.961 -3.957 1 96.94 90 GLU A CA 1
ATOM 695 C C . GLU A 1 90 ? 14.477 -7.375 -3.574 1 96.94 90 GLU A C 1
ATOM 697 O O . GLU A 1 90 ? 15.156 -8.047 -2.799 1 96.94 90 GLU A O 1
ATOM 702 N N . THR A 1 91 ? 13.328 -7.781 -4.062 1 97.94 91 THR A N 1
ATOM 703 C CA . THR A 1 91 ? 12.852 -9.117 -3.734 1 97.94 91 THR A CA 1
ATOM 704 C C . THR A 1 91 ? 13.508 -10.164 -4.637 1 97.94 91 THR A C 1
ATOM 706 O O . THR A 1 91 ? 13.539 -10 -5.859 1 97.94 91 THR A O 1
ATOM 709 N N . ASP A 1 92 ? 14.016 -11.211 -4.027 1 97.94 92 ASP A N 1
ATOM 710 C CA . ASP A 1 92 ? 14.594 -12.297 -4.816 1 97.94 92 ASP A CA 1
ATOM 711 C C . ASP A 1 92 ? 13.5 -13.188 -5.402 1 97.94 92 ASP A C 1
ATOM 713 O O . ASP A 1 92 ? 12.875 -13.977 -4.684 1 97.94 92 ASP A O 1
ATOM 717 N N . VAL A 1 93 ? 13.352 -13.031 -6.719 1 98 93 VAL A N 1
ATOM 718 C CA . VAL A 1 93 ? 12.312 -13.828 -7.367 1 98 93 VAL A CA 1
ATOM 719 C C . VAL A 1 93 ? 12.953 -14.789 -8.359 1 98 93 VAL A C 1
ATOM 721 O O . VAL A 1 93 ? 12.32 -15.188 -9.344 1 98 93 VAL A O 1
ATOM 724 N N . SER A 1 94 ? 14.133 -15.156 -8.172 1 97.81 94 SER A N 1
ATOM 725 C CA . SER A 1 94 ? 14.859 -16.016 -9.094 1 97.81 94 SER A CA 1
ATOM 726 C C . SER A 1 94 ? 14.25 -17.422 -9.148 1 97.81 94 SER A C 1
ATOM 728 O O . SER A 1 94 ? 14.312 -18.094 -10.18 1 97.81 94 SER A O 1
ATOM 730 N N . LYS A 1 95 ? 13.664 -17.812 -8.062 1 97.56 95 LYS A N 1
ATOM 731 C CA . LYS A 1 95 ? 13.109 -19.172 -7.98 1 97.56 95 LYS A CA 1
ATOM 732 C C . LYS A 1 95 ? 11.633 -19.172 -8.359 1 97.56 95 LYS A C 1
ATOM 734 O O . LYS A 1 95 ? 11 -20.234 -8.398 1 97.56 95 LYS A O 1
ATOM 739 N N . VAL A 1 96 ? 11.062 -18.031 -8.609 1 98.12 96 VAL A N 1
ATOM 740 C CA . VAL A 1 96 ? 9.656 -17.938 -8.984 1 98.12 96 VAL A CA 1
ATOM 741 C C . VAL A 1 96 ? 9.516 -18.062 -10.5 1 98.12 96 VAL A C 1
ATOM 743 O O . VAL A 1 96 ? 10.016 -17.203 -11.242 1 98.12 96 VAL A O 1
ATOM 746 N N . PRO A 1 97 ? 8.805 -19.062 -11.023 1 97.56 97 PRO A N 1
ATOM 747 C CA . PRO A 1 97 ? 8.609 -19.172 -12.469 1 97.56 97 PRO A CA 1
ATOM 748 C C . PRO A 1 97 ? 7.562 -18.203 -13 1 97.56 97 PRO A C 1
ATOM 750 O O . PRO A 1 97 ? 6.836 -17.578 -12.219 1 97.56 97 PRO A O 1
ATOM 753 N N . THR A 1 98 ? 7.594 -17.984 -14.336 1 96.94 98 THR A N 1
ATOM 754 C CA . THR A 1 98 ? 6.508 -17.281 -15.008 1 96.94 98 THR A CA 1
ATOM 755 C C . THR A 1 98 ? 5.574 -18.266 -15.703 1 96.94 98 THR A C 1
ATOM 757 O O . THR A 1 98 ? 6.023 -19.094 -16.5 1 96.94 98 THR A O 1
ATOM 760 N N . ILE A 1 99 ? 4.367 -18.156 -15.266 1 94.06 99 ILE A N 1
ATOM 761 C CA . ILE A 1 99 ? 3.439 -19.125 -15.859 1 94.06 99 ILE A CA 1
ATOM 762 C C . ILE A 1 99 ? 2.439 -18.391 -16.75 1 94.06 99 ILE A C 1
ATOM 764 O O . ILE A 1 99 ? 2.191 -17.188 -16.562 1 94.06 99 ILE A O 1
ATOM 768 N N . HIS A 1 100 ? 2.023 -19.031 -17.891 1 83.88 100 HIS A N 1
ATOM 769 C CA . HIS A 1 100 ? 1.023 -18.484 -18.797 1 83.88 100 HIS A CA 1
ATOM 770 C C . HIS A 1 100 ? -0.371 -19 -18.469 1 83.88 100 HIS A C 1
ATOM 772 O O . HIS A 1 100 ? -0.533 -20.172 -18.094 1 83.88 100 HIS A O 1
ATOM 778 N N . ILE A 1 101 ? -1.199 -18 -18.25 1 74.75 101 ILE A N 1
ATOM 779 C CA . ILE A 1 101 ? -2.588 -18.375 -18.016 1 74.75 101 ILE A CA 1
ATOM 780 C C . ILE A 1 101 ? -3.16 -19.031 -19.281 1 74.75 101 ILE A C 1
ATOM 782 O O . ILE A 1 101 ? -2.957 -18.531 -20.391 1 74.75 101 ILE A O 1
ATOM 786 N N . ILE A 1 102 ? -3.721 -20.266 -19.141 1 64 102 ILE A N 1
ATOM 787 C CA . ILE A 1 102 ? -4.27 -21.031 -20.25 1 64 102 ILE A CA 1
ATOM 788 C C . ILE A 1 102 ? -5.621 -20.438 -20.656 1 64 102 ILE A C 1
ATOM 790 O O . ILE A 1 102 ? -6.41 -20.031 -19.812 1 64 102 ILE A O 1
ATOM 794 N N . MET B 1 1 ? -36.562 7.031 -20.312 1 25.58 1 MET B N 1
ATOM 795 C CA . MET B 1 1 ? -35.188 6.531 -20.344 1 25.58 1 MET B CA 1
ATOM 796 C C . MET B 1 1 ? -34.469 6.84 -19.031 1 25.58 1 MET B C 1
ATOM 798 O O . MET B 1 1 ? -34.219 8.008 -18.703 1 25.58 1 MET B O 1
ATOM 802 N N . ASN B 1 2 ? -34.75 6.152 -17.969 1 28.2 2 ASN B N 1
ATOM 803 C CA . ASN B 1 2 ? -34.406 6.387 -16.562 1 28.2 2 ASN B CA 1
ATOM 804 C C . ASN B 1 2 ? -32.906 6.43 -16.344 1 28.2 2 ASN B C 1
ATOM 806 O O . ASN B 1 2 ? -32.188 5.559 -16.812 1 28.2 2 ASN B O 1
ATOM 810 N N . ASP B 1 3 ? -32.25 7.59 -16.578 1 31.23 3 ASP B N 1
ATOM 811 C CA . ASP B 1 3 ? -30.844 7.891 -16.328 1 31.23 3 ASP B CA 1
ATOM 812 C C . ASP B 1 3 ? -30.344 7.188 -15.07 1 31.23 3 ASP B C 1
ATOM 814 O O . ASP B 1 3 ? -30.781 7.5 -13.961 1 31.23 3 ASP B O 1
ATOM 818 N N . ILE B 1 4 ? -30.453 5.887 -15.023 1 35.34 4 ILE B N 1
ATOM 819 C CA . ILE B 1 4 ? -29.844 5.141 -13.93 1 35.34 4 ILE B CA 1
ATOM 820 C C . ILE B 1 4 ? -28.438 5.688 -13.656 1 35.34 4 ILE B C 1
ATOM 822 O O . ILE B 1 4 ? -27.562 5.609 -14.516 1 35.34 4 ILE B O 1
ATOM 826 N N . PRO B 1 5 ? -28.344 6.852 -13.055 1 36.62 5 PRO B N 1
ATOM 827 C CA . PRO B 1 5 ? -26.953 7.242 -12.82 1 36.62 5 PRO B CA 1
ATOM 828 C C . PRO B 1 5 ? -26.062 6.062 -12.43 1 36.62 5 PRO B C 1
ATOM 830 O O . PRO B 1 5 ? -26.516 5.156 -11.727 1 36.62 5 PRO B O 1
ATOM 833 N N . VAL B 1 6 ? -25.484 5.27 -13.305 1 35.28 6 VAL B N 1
ATOM 834 C CA . VAL B 1 6 ? -24.453 4.301 -12.953 1 35.28 6 VAL B CA 1
ATOM 835 C C . VAL B 1 6 ? -23.734 4.758 -11.688 1 35.28 6 VAL B C 1
ATOM 837 O O . VAL B 1 6 ? -22.844 5.609 -11.758 1 35.28 6 VAL B O 1
ATOM 840 N N . GLN B 1 7 ? -24.312 5.422 -10.789 1 36.72 7 GLN B N 1
ATOM 841 C CA . GLN B 1 7 ? -23.688 5.559 -9.477 1 36.72 7 GLN B CA 1
ATOM 842 C C . GLN B 1 7 ? -22.922 4.293 -9.094 1 36.72 7 GLN B C 1
ATOM 844 O O . GLN B 1 7 ? -23.516 3.301 -8.68 1 36.72 7 GLN B O 1
ATOM 849 N N . CYS B 1 8 ? -22.281 3.547 -9.992 1 40.62 8 CYS B N 1
ATOM 850 C CA . CYS B 1 8 ? -21.375 2.6 -9.367 1 40.62 8 CYS B CA 1
ATOM 851 C C . CYS B 1 8 ? -21.109 2.969 -7.91 1 40.62 8 CYS B C 1
ATOM 853 O O . CYS B 1 8 ? -20.734 4.105 -7.609 1 40.62 8 CYS B O 1
ATOM 855 N N . LYS B 1 9 ? -21.938 2.68 -6.91 1 42.75 9 LYS B N 1
ATOM 856 C CA . LYS B 1 9 ? -21.938 3.109 -5.516 1 42.75 9 LYS B CA 1
ATOM 857 C C . LYS B 1 9 ? -20.547 3.492 -5.059 1 42.75 9 LYS B C 1
ATOM 859 O O . LYS B 1 9 ? -19.641 2.65 -5.039 1 42.75 9 LYS B O 1
ATOM 864 N N . ARG B 1 10 ? -19.922 4.609 -5.645 1 50.47 10 ARG B N 1
ATOM 865 C CA . ARG B 1 10 ? -18.703 5.246 -5.145 1 50.47 10 ARG B CA 1
ATOM 866 C C . ARG B 1 10 ? -18.281 4.637 -3.816 1 50.47 10 ARG B C 1
ATOM 868 O O . ARG B 1 10 ? -17.078 4.559 -3.521 1 50.47 10 ARG B O 1
ATOM 875 N N . ASN B 1 11 ? -19.328 4.207 -3.129 1 63.22 11 ASN B N 1
ATOM 876 C CA . ASN B 1 11 ? -19.094 3.74 -1.768 1 63.22 11 ASN B CA 1
ATOM 877 C C . ASN B 1 11 ? -18.859 2.234 -1.725 1 63.22 11 ASN B C 1
ATOM 879 O O . ASN B 1 11 ? -19.125 1.588 -0.711 1 63.22 11 ASN B O 1
ATOM 883 N N . ARG B 1 12 ? -18.766 1.677 -2.99 1 83.12 12 ARG B N 1
ATOM 884 C CA . ARG B 1 12 ? -18.516 0.243 -2.889 1 83.12 12 ARG B CA 1
ATOM 885 C C . ARG B 1 12 ? -17.062 -0.038 -2.539 1 83.12 12 ARG B C 1
ATOM 887 O O . ARG B 1 12 ? -16.156 0.692 -2.965 1 83.12 12 ARG B O 1
ATOM 894 N N . CYS B 1 13 ? -16.953 -0.994 -1.85 1 91.81 13 CYS B N 1
ATOM 895 C CA . CYS B 1 13 ? -15.617 -1.405 -1.439 1 91.81 13 CYS B CA 1
ATOM 896 C C . CYS B 1 13 ? -14.844 -1.995 -2.613 1 91.81 13 CYS B C 1
ATOM 898 O O . CYS B 1 13 ? -15.344 -2.893 -3.299 1 91.81 13 CYS B O 1
ATOM 900 N N . PRO B 1 14 ? -13.664 -1.427 -2.93 1 95.56 14 PRO B N 1
ATOM 901 C CA . PRO B 1 14 ? -12.82 -2.041 -3.961 1 95.56 14 PRO B CA 1
ATOM 902 C C . PRO B 1 14 ? -12.477 -3.496 -3.648 1 95.56 14 PRO B C 1
ATOM 904 O O . PRO B 1 14 ? -12.469 -3.896 -2.482 1 95.56 14 PRO B O 1
ATOM 907 N N . SER B 1 15 ? -12.195 -4.23 -4.715 1 96 15 SER B N 1
ATOM 908 C CA . SER B 1 15 ? -11.82 -5.629 -4.523 1 96 15 SER B CA 1
ATOM 909 C C . SER B 1 15 ? -10.414 -5.746 -3.938 1 96 15 SER B C 1
ATOM 911 O O . SER B 1 15 ? -9.523 -4.977 -4.293 1 96 15 SER B O 1
ATOM 913 N N . HIS B 1 16 ? -10.25 -6.688 -3.062 1 97.69 16 HIS B N 1
ATOM 914 C CA . HIS B 1 16 ? -8.922 -7.066 -2.607 1 97.69 16 HIS B CA 1
ATOM 915 C C . HIS B 1 16 ? -8.164 -7.824 -3.691 1 97.69 16 HIS B C 1
ATOM 917 O O . HIS B 1 16 ? -8.766 -8.562 -4.477 1 97.69 16 HIS B O 1
ATOM 923 N N . PRO B 1 17 ? -6.824 -7.688 -3.758 1 98.31 17 PRO B N 1
ATOM 924 C CA . PRO B 1 17 ? -6.07 -8.469 -4.742 1 98.31 17 PRO B CA 1
ATOM 925 C C . PRO B 1 17 ? -6.254 -9.969 -4.574 1 98.31 17 PRO B C 1
ATOM 927 O O . PRO B 1 17 ? -6.121 -10.727 -5.539 1 98.31 17 PRO B O 1
ATOM 930 N N . GLY B 1 18 ? -6.559 -10.359 -3.355 1 98.06 18 GLY B N 1
ATOM 931 C CA . GLY B 1 18 ? -6.875 -11.766 -3.146 1 98.06 18 GLY B CA 1
ATOM 932 C C . GLY B 1 18 ? -8.023 -12.25 -4.008 1 98.06 18 GLY B C 1
ATOM 933 O O . GLY B 1 18 ? -8.07 -13.422 -4.383 1 98.06 18 GLY B O 1
ATOM 934 N N . ASP B 1 19 ? -8.969 -11.406 -4.27 1 97.12 19 ASP B N 1
ATOM 935 C CA . ASP B 1 19 ? -10.094 -11.742 -5.137 1 97.12 19 ASP B CA 1
ATOM 936 C C . ASP B 1 19 ? -9.617 -12.016 -6.566 1 97.12 19 ASP B C 1
ATOM 938 O O . ASP B 1 19 ? -10.055 -12.984 -7.195 1 97.12 19 ASP B O 1
ATOM 942 N N . LEU B 1 20 ? -8.758 -11.164 -6.996 1 96.19 20 LEU B N 1
ATOM 943 C CA . LEU B 1 20 ? -8.188 -11.359 -8.328 1 96.19 20 LEU B CA 1
ATOM 944 C C . LEU B 1 20 ? -7.395 -12.656 -8.398 1 96.19 20 LEU B C 1
ATOM 946 O O . LEU B 1 20 ? -7.527 -13.422 -9.352 1 96.19 20 LEU B O 1
ATOM 950 N N . LEU B 1 21 ? -6.641 -12.836 -7.406 1 97.5 21 LEU B N 1
ATOM 951 C CA . LEU B 1 21 ? -5.824 -14.039 -7.344 1 97.5 21 LEU B CA 1
ATOM 952 C C . LEU B 1 21 ? -6.695 -15.289 -7.359 1 97.5 21 LEU B C 1
ATOM 954 O O . LEU B 1 21 ? -6.391 -16.25 -8.062 1 97.5 21 LEU B O 1
ATOM 958 N N . ALA B 1 22 ? -7.758 -15.25 -6.668 1 96.88 22 ALA B N 1
ATOM 959 C CA . ALA B 1 22 ? -8.703 -16.359 -6.609 1 96.88 22 ALA B CA 1
ATOM 960 C C . ALA B 1 22 ? -9.305 -16.641 -7.984 1 96.88 22 ALA B C 1
ATOM 962 O O . ALA B 1 22 ? -9.625 -17.781 -8.312 1 96.88 22 ALA B O 1
ATOM 963 N N . GLU B 1 23 ? -9.445 -15.656 -8.727 1 94.88 23 GLU B N 1
ATOM 964 C CA . GLU B 1 23 ? -10.008 -15.781 -10.07 1 94.88 23 GLU B CA 1
ATOM 965 C C . GLU B 1 23 ? -8.984 -16.344 -11.047 1 94.88 23 GLU B C 1
ATOM 967 O O . GLU B 1 23 ? -9.336 -17.078 -11.969 1 94.88 23 GLU B O 1
ATOM 972 N N . ILE B 1 24 ? -7.75 -16.078 -10.859 1 95.06 24 ILE B N 1
ATOM 973 C CA . ILE B 1 24 ? -6.684 -16.406 -11.805 1 95.06 24 ILE B CA 1
ATOM 974 C C . ILE B 1 24 ? -6.227 -17.844 -11.578 1 95.06 24 ILE B C 1
ATOM 976 O O . ILE B 1 24 ? -5.918 -18.562 -12.539 1 95.06 24 ILE B O 1
ATOM 980 N N . ILE B 1 25 ? -6.195 -18.297 -10.422 1 95.56 25 ILE B N 1
ATOM 981 C CA . ILE B 1 25 ? -5.578 -19.562 -10.047 1 95.56 25 ILE B CA 1
ATOM 982 C C . ILE B 1 25 ? -6.246 -20.703 -10.797 1 95.56 25 ILE B C 1
ATOM 984 O O . ILE B 1 25 ? -5.566 -21.547 -11.391 1 95.56 25 ILE B O 1
ATOM 988 N N . PRO B 1 26 ? -7.57 -20.75 -10.898 1 94.38 26 PRO B N 1
ATOM 989 C CA . PRO B 1 26 ? -8.188 -21.844 -11.648 1 94.38 26 PRO B CA 1
ATOM 990 C C . PRO B 1 26 ? -7.785 -21.859 -13.117 1 94.38 26 PRO B C 1
ATOM 992 O O . PRO B 1 26 ? -7.672 -22.922 -13.727 1 94.38 26 PRO B O 1
ATOM 995 N N . ALA B 1 27 ? -7.488 -20.75 -13.633 1 94.25 27 ALA B N 1
ATOM 996 C CA . ALA B 1 27 ? -7.148 -20.625 -15.047 1 94.25 27 ALA B CA 1
ATOM 997 C C . ALA B 1 27 ? -5.738 -21.141 -15.32 1 94.25 27 ALA B C 1
ATOM 999 O O . ALA B 1 27 ? -5.367 -21.375 -16.469 1 94.25 27 ALA B O 1
ATOM 1000 N N . THR B 1 28 ? -4.965 -21.359 -14.367 1 94.62 28 THR B N 1
ATOM 1001 C CA . THR B 1 28 ? -3.6 -21.844 -14.523 1 94.62 28 THR B CA 1
ATOM 1002 C C . THR B 1 28 ? -3.576 -23.375 -14.586 1 94.62 28 THR B C 1
ATOM 1004 O O . THR B 1 28 ? -2.574 -23.969 -14.992 1 94.62 28 THR B O 1
ATOM 1007 N N . GLY B 1 29 ? -4.598 -23.984 -14.086 1 94.31 29 GLY B N 1
ATOM 1008 C CA . GLY B 1 29 ? -4.648 -25.422 -13.984 1 94.31 29 GLY B CA 1
ATOM 1009 C C . GLY B 1 29 ? -3.854 -25.969 -12.812 1 94.31 29 GLY B C 1
ATOM 1010 O O . GLY B 1 29 ? -3.66 -27.188 -12.703 1 94.31 29 GLY B O 1
ATOM 1011 N N . LYS B 1 30 ? -3.41 -25.172 -11.992 1 95.56 30 LYS B N 1
ATOM 1012 C CA . LYS B 1 30 ? -2.619 -25.578 -10.836 1 95.56 30 LYS B CA 1
ATOM 1013 C C . LYS B 1 30 ? -3.445 -25.5 -9.555 1 95.56 30 LYS B C 1
ATOM 1015 O O . LYS B 1 30 ? -4.438 -24.781 -9.484 1 95.56 30 LYS B O 1
ATOM 1020 N N . THR B 1 31 ? -2.994 -26.25 -8.609 1 96.19 31 THR B N 1
ATOM 1021 C CA . THR B 1 31 ? -3.646 -26.188 -7.305 1 96.19 31 THR B CA 1
ATOM 1022 C C . THR B 1 31 ? -3.121 -25.016 -6.484 1 96.19 31 THR B C 1
ATOM 1024 O O . THR B 1 31 ? -2.064 -24.469 -6.793 1 96.19 31 THR B O 1
ATOM 1027 N N . LYS B 1 32 ? -3.887 -24.672 -5.461 1 97.31 32 LYS B N 1
ATOM 1028 C CA . LYS B 1 32 ? -3.443 -23.609 -4.555 1 97.31 32 LYS B CA 1
ATOM 1029 C C . LYS B 1 32 ? -2.117 -23.969 -3.893 1 97.31 32 LYS B C 1
ATOM 1031 O O . LYS B 1 32 ? -1.275 -23.109 -3.658 1 97.31 32 LYS B O 1
ATOM 1036 N N . LEU B 1 33 ? -1.97 -25.234 -3.604 1 97.5 33 LEU B N 1
ATOM 1037 C CA . LEU B 1 33 ? -0.721 -25.703 -3.012 1 97.5 33 LEU B CA 1
ATOM 1038 C C . LEU B 1 33 ? 0.448 -25.484 -3.969 1 97.5 33 LEU B C 1
ATOM 1040 O O . LEU B 1 33 ? 1.504 -25 -3.562 1 97.5 33 LEU B O 1
ATOM 1044 N N . GLU B 1 34 ? 0.299 -25.812 -5.207 1 97.81 34 GLU B N 1
ATOM 1045 C CA . GLU B 1 34 ? 1.333 -25.625 -6.219 1 97.81 34 GLU B CA 1
ATOM 1046 C C . GLU B 1 34 ? 1.679 -24.141 -6.387 1 97.81 34 GLU B C 1
ATOM 1048 O O . GLU B 1 34 ? 2.854 -23.781 -6.488 1 97.81 34 GLU B O 1
ATOM 1053 N N . ILE B 1 35 ? 0.66 -23.328 -6.402 1 98.12 35 ILE B N 1
ATOM 1054 C CA . ILE B 1 35 ? 0.86 -21.891 -6.535 1 98.12 35 ILE B CA 1
ATOM 1055 C C . ILE B 1 35 ? 1.666 -21.375 -5.348 1 98.12 35 ILE B C 1
ATOM 1057 O O . ILE B 1 35 ? 2.609 -20.594 -5.523 1 98.12 35 ILE B O 1
ATOM 1061 N N . ALA B 1 36 ? 1.287 -21.766 -4.141 1 98.69 36 ALA B N 1
ATOM 1062 C CA . ALA B 1 36 ? 2.01 -21.344 -2.941 1 98.69 36 ALA B CA 1
ATOM 1063 C C . ALA B 1 36 ? 3.48 -21.75 -3.021 1 98.69 36 ALA B C 1
ATOM 1065 O O . ALA B 1 36 ? 4.363 -20.953 -2.699 1 98.69 36 ALA B O 1
ATOM 1066 N N . GLN B 1 37 ? 3.729 -22.938 -3.475 1 98.44 37 GLN B N 1
ATOM 1067 C CA . GLN B 1 37 ? 5.094 -23.438 -3.605 1 98.44 37 GLN B CA 1
ATOM 1068 C C . GLN B 1 37 ? 5.887 -22.609 -4.613 1 98.44 37 GLN B C 1
ATOM 1070 O O . GLN B 1 37 ? 7.039 -22.25 -4.355 1 98.44 37 GLN B O 1
ATOM 1075 N N . MET B 1 38 ? 5.289 -22.297 -5.691 1 98 38 MET B N 1
ATOM 1076 C CA . MET B 1 38 ? 5.949 -21.5 -6.711 1 98 38 MET B CA 1
ATOM 1077 C C . MET B 1 38 ? 6.27 -20.109 -6.176 1 98 38 MET B C 1
ATOM 1079 O O . MET B 1 38 ? 7.309 -19.531 -6.512 1 98 38 MET B O 1
ATOM 1083 N N . LEU B 1 39 ? 5.387 -19.609 -5.352 1 98.44 39 LEU B N 1
ATOM 1084 C CA . LEU B 1 39 ? 5.559 -18.281 -4.793 1 98.44 39 LEU B CA 1
ATOM 1085 C C . LEU B 1 39 ? 6.555 -18.297 -3.637 1 98.44 39 LEU B C 1
ATOM 1087 O O . LEU B 1 39 ? 7.039 -17.234 -3.213 1 98.44 39 LEU B O 1
ATOM 1091 N N . GLY B 1 40 ? 6.809 -19.422 -3.076 1 98.19 40 GLY B N 1
ATOM 1092 C CA . GLY B 1 40 ? 7.703 -19.547 -1.933 1 98.19 40 GLY B CA 1
ATOM 1093 C C . GLY B 1 40 ? 7.051 -19.141 -0.625 1 98.19 40 GLY B C 1
ATOM 1094 O O . GLY B 1 40 ? 7.707 -18.578 0.26 1 98.19 40 GLY B O 1
ATOM 1095 N N . ILE B 1 41 ? 5.801 -19.312 -0.559 1 98.25 41 ILE B N 1
ATOM 1096 C CA . ILE B 1 41 ? 5.102 -19.016 0.685 1 98.25 41 ILE B CA 1
ATOM 1097 C C . ILE B 1 41 ? 4.336 -20.25 1.153 1 98.25 41 ILE B C 1
ATOM 1099 O O . ILE B 1 41 ? 4.215 -21.234 0.417 1 98.25 41 ILE B O 1
ATOM 1103 N N . SER B 1 42 ? 3.828 -20.172 2.375 1 98.5 42 SER B N 1
ATOM 1104 C CA . SER B 1 42 ? 3.072 -21.312 2.906 1 98.5 42 SER B CA 1
ATOM 1105 C C . SER B 1 42 ? 1.67 -21.359 2.309 1 98.5 42 SER B C 1
ATOM 1107 O O . SER B 1 42 ? 1.136 -20.344 1.867 1 98.5 42 SER B O 1
ATOM 1109 N N . ARG B 1 43 ? 1.095 -22.547 2.334 1 98.06 43 ARG B N 1
ATOM 1110 C CA . ARG B 1 43 ? -0.294 -22.734 1.925 1 98.06 43 ARG B CA 1
ATOM 1111 C C . ARG B 1 43 ? -1.229 -21.859 2.762 1 98.06 43 ARG B C 1
ATOM 1113 O O . ARG B 1 43 ? -2.17 -21.266 2.234 1 98.06 43 ARG B O 1
ATOM 1120 N N . GLN B 1 44 ? -0.953 -21.781 3.955 1 98.62 44 GLN B N 1
ATOM 1121 C CA . GLN B 1 44 ? -1.783 -20.969 4.844 1 98.62 44 GLN B CA 1
ATOM 1122 C C . GLN B 1 44 ? -1.707 -19.5 4.477 1 98.62 44 GLN B C 1
ATOM 1124 O O . GLN B 1 44 ? -2.711 -18.781 4.539 1 98.62 44 GLN B O 1
ATOM 1129 N N . HIS B 1 45 ? -0.492 -19.062 4.203 1 98.75 45 HIS B N 1
ATOM 1130 C CA . HIS B 1 45 ? -0.326 -17.672 3.799 1 98.75 45 HIS B CA 1
ATOM 1131 C C . HIS B 1 45 ? -1.153 -17.359 2.557 1 98.75 45 HIS B C 1
ATOM 1133 O O . HIS B 1 45 ? -1.849 -16.344 2.512 1 98.75 45 HIS B O 1
ATOM 1139 N N . LEU B 1 46 ? -1.062 -18.219 1.571 1 98.75 46 LEU B N 1
ATOM 1140 C CA . LEU B 1 46 ? -1.86 -18.016 0.366 1 98.75 46 LEU B CA 1
ATOM 1141 C C . LEU B 1 46 ? -3.35 -18.031 0.693 1 98.75 46 LEU B C 1
ATOM 1143 O O . LEU B 1 46 ? -4.098 -17.172 0.216 1 98.75 46 LEU B O 1
ATOM 1147 N N . TYR B 1 47 ? -3.775 -18.938 1.517 1 98.38 47 TYR B N 1
ATOM 1148 C CA . TYR B 1 47 ? -5.176 -19.031 1.91 1 98.38 47 TYR B CA 1
ATOM 1149 C C . TYR B 1 47 ? -5.645 -17.75 2.578 1 98.38 47 TYR B C 1
ATOM 1151 O O . TYR B 1 47 ? -6.727 -17.234 2.275 1 98.38 47 TYR B O 1
ATOM 1159 N N . ASP B 1 48 ? -4.871 -17.234 3.412 1 98.69 48 ASP B N 1
ATOM 1160 C CA . ASP B 1 48 ? -5.215 -16 4.121 1 98.69 48 ASP B CA 1
ATOM 1161 C C . ASP B 1 48 ? -5.344 -14.828 3.154 1 98.69 48 ASP B C 1
ATOM 1163 O O . ASP B 1 48 ? -6.191 -13.953 3.34 1 98.69 48 ASP B O 1
ATOM 1167 N N . ILE B 1 49 ? -4.473 -14.758 2.166 1 98.75 49 ILE B N 1
ATOM 1168 C CA . ILE B 1 49 ? -4.57 -13.711 1.149 1 98.75 49 ILE B CA 1
ATOM 1169 C C . ILE B 1 49 ? -5.867 -13.883 0.361 1 98.75 49 ILE B C 1
ATOM 1171 O O . ILE B 1 49 ? -6.598 -12.914 0.142 1 98.75 49 ILE B O 1
ATOM 1175 N N . LEU B 1 50 ? -6.215 -15.094 0.009 1 98.31 50 LEU B N 1
ATOM 1176 C CA . LEU B 1 50 ? -7.398 -15.391 -0.791 1 98.31 50 LEU B CA 1
ATOM 1177 C C . LEU B 1 50 ? -8.672 -15.07 -0.016 1 98.31 50 LEU B C 1
ATOM 1179 O O . LEU B 1 50 ? -9.68 -14.68 -0.607 1 98.31 50 LEU B O 1
ATOM 1183 N N . LYS B 1 51 ? -8.617 -15.148 1.254 1 97.38 51 LYS B N 1
ATOM 1184 C CA . LYS B 1 51 ? -9.773 -14.883 2.111 1 97.38 51 LYS B CA 1
ATOM 1185 C C . LYS B 1 51 ? -9.742 -13.453 2.643 1 97.38 51 LYS B C 1
ATOM 1187 O O . LYS B 1 51 ? -10.508 -13.102 3.547 1 97.38 51 LYS B O 1
ATOM 1192 N N . THR B 1 52 ? -8.82 -12.641 2.203 1 96.44 52 THR B N 1
ATOM 1193 C CA . THR B 1 52 ? -8.688 -11.227 2.537 1 96.44 52 THR B CA 1
ATOM 1194 C C . THR B 1 52 ? -8.344 -11.047 4.016 1 96.44 52 THR B C 1
ATOM 1196 O O . THR B 1 52 ? -8.703 -10.039 4.621 1 96.44 52 THR B O 1
ATOM 1199 N N . LYS B 1 53 ? -7.758 -12.07 4.602 1 97.5 53 LYS B N 1
ATOM 1200 C CA . LYS B 1 53 ? -7.344 -12 5.996 1 97.5 53 LYS B CA 1
ATOM 1201 C C . LYS B 1 53 ? -5.941 -11.406 6.121 1 97.5 53 LYS B C 1
ATOM 1203 O O . LYS B 1 53 ? -5.543 -10.961 7.199 1 97.5 53 LYS B O 1
ATOM 1208 N N . LYS B 1 54 ? -5.18 -11.492 5.07 1 98.25 54 LYS B N 1
ATOM 1209 C CA . LYS B 1 54 ? -3.846 -10.906 4.969 1 98.25 54 LYS B CA 1
ATOM 1210 C C . LYS B 1 54 ? -3.703 -10.07 3.697 1 98.25 54 LYS B C 1
ATOM 1212 O O . LYS B 1 54 ? -4.203 -10.461 2.639 1 98.25 54 LYS B O 1
ATOM 1217 N N . PRO B 1 55 ? -2.998 -9.008 3.875 1 98.44 55 PRO B N 1
ATOM 1218 C CA . PRO B 1 55 ? -2.762 -8.211 2.672 1 98.44 55 PRO B CA 1
ATOM 1219 C C . PRO B 1 55 ? -1.7 -8.82 1.757 1 98.44 55 PRO B C 1
ATOM 1221 O O . PRO B 1 55 ? -0.934 -9.688 2.186 1 98.44 55 PRO B O 1
ATOM 1224 N N . VAL B 1 56 ? -1.74 -8.398 0.495 1 98.75 56 VAL B N 1
ATOM 1225 C CA . VAL B 1 56 ? -0.604 -8.625 -0.393 1 98.75 56 VAL B CA 1
ATOM 1226 C C . VAL B 1 56 ? 0.506 -7.621 -0.072 1 98.75 56 VAL B C 1
ATOM 1228 O O . VAL B 1 56 ? 0.355 -6.422 -0.308 1 98.75 56 VAL B O 1
ATOM 1231 N N . SER B 1 57 ? 1.601 -8.094 0.43 1 98.5 57 SER B N 1
ATOM 1232 C CA . SER B 1 57 ? 2.756 -7.27 0.758 1 98.5 57 SER B CA 1
ATOM 1233 C C . SER B 1 57 ? 3.588 -6.965 -0.483 1 98.5 57 SER B C 1
ATOM 1235 O O . SER B 1 57 ? 3.402 -7.59 -1.53 1 98.5 57 SER B O 1
ATOM 1237 N N . PRO B 1 58 ? 4.492 -6.016 -0.295 1 98.62 58 PRO B N 1
ATOM 1238 C CA . PRO B 1 58 ? 5.371 -5.727 -1.43 1 98.62 58 PRO B CA 1
ATOM 1239 C C . PRO B 1 58 ? 6.156 -6.949 -1.892 1 98.62 58 PRO B C 1
ATOM 1241 O O . PRO B 1 58 ? 6.25 -7.211 -3.094 1 98.62 58 PRO B O 1
ATOM 1244 N N . SER B 1 59 ? 6.656 -7.738 -1.03 1 98.5 59 SER B N 1
ATOM 1245 C CA . SER B 1 59 ? 7.418 -8.922 -1.405 1 98.5 59 SER B CA 1
ATOM 1246 C C . SER B 1 59 ? 6.535 -9.953 -2.107 1 98.5 59 SER B C 1
ATOM 1248 O O . SER B 1 59 ? 6.93 -10.523 -3.125 1 98.5 59 SER B O 1
ATOM 1250 N N . VAL B 1 60 ? 5.387 -10.148 -1.544 1 98.69 60 VAL B N 1
ATOM 1251 C CA . VAL B 1 60 ? 4.449 -11.078 -2.166 1 98.69 60 VAL B CA 1
ATOM 1252 C C . VAL B 1 60 ? 4.039 -10.562 -3.543 1 98.69 60 VAL B C 1
ATOM 1254 O O . VAL B 1 60 ? 3.916 -11.336 -4.492 1 98.69 60 VAL B O 1
ATOM 1257 N N . SER B 1 61 ? 3.809 -9.281 -3.621 1 98.88 61 SER B N 1
ATOM 1258 C CA . SER B 1 61 ? 3.42 -8.68 -4.895 1 98.88 61 SER B CA 1
ATOM 1259 C C . SER B 1 61 ? 4.492 -8.891 -5.957 1 98.88 61 SER B C 1
ATOM 1261 O O . SER B 1 61 ? 4.18 -9.133 -7.125 1 98.88 61 SER B O 1
ATOM 1263 N N . ALA B 1 62 ? 5.758 -8.789 -5.598 1 98.75 62 ALA B N 1
ATOM 1264 C CA . ALA B 1 62 ? 6.852 -9.031 -6.531 1 98.75 62 ALA B CA 1
ATOM 1265 C C . ALA B 1 62 ? 6.844 -10.477 -7.027 1 98.75 62 ALA B C 1
ATOM 1267 O O . ALA B 1 62 ? 7.047 -10.734 -8.211 1 98.75 62 ALA B O 1
ATOM 1268 N N . ARG B 1 63 ? 6.559 -11.359 -6.148 1 98.75 63 ARG B N 1
ATOM 1269 C CA . ARG B 1 63 ? 6.5 -12.773 -6.5 1 98.75 63 ARG B CA 1
ATOM 1270 C C . ARG B 1 63 ? 5.305 -13.062 -7.402 1 98.75 63 ARG B C 1
ATOM 1272 O O . ARG B 1 63 ? 5.426 -13.805 -8.383 1 98.75 63 ARG B O 1
ATOM 1279 N N . LEU B 1 64 ? 4.215 -12.484 -7.043 1 98.56 64 LEU B N 1
ATOM 1280 C CA . LEU B 1 64 ? 3.039 -12.625 -7.895 1 98.56 64 LEU B CA 1
ATOM 1281 C C . LEU B 1 64 ? 3.297 -12.039 -9.281 1 98.56 64 LEU B C 1
ATOM 1283 O O . LEU B 1 64 ? 2.951 -12.648 -10.297 1 98.56 64 LEU B O 1
ATOM 1287 N N . GLY B 1 65 ? 3.824 -10.852 -9.258 1 97.81 65 GLY B N 1
ATOM 1288 C CA . GLY B 1 65 ? 4.148 -10.18 -10.508 1 97.81 65 GLY B CA 1
ATOM 1289 C C . GLY B 1 65 ? 5.039 -11.008 -11.414 1 97.81 65 GLY B C 1
ATOM 1290 O O . GLY B 1 65 ? 4.844 -11.031 -12.633 1 97.81 65 GLY B O 1
ATOM 1291 N N . LYS B 1 66 ? 6.004 -11.648 -10.844 1 97.88 66 LYS B N 1
ATOM 1292 C CA . LYS B 1 66 ? 6.879 -12.547 -11.594 1 97.88 66 LYS B CA 1
ATOM 1293 C C . LYS B 1 66 ? 6.117 -13.773 -12.086 1 97.88 66 LYS B C 1
ATOM 1295 O O . LYS B 1 66 ? 6.211 -14.133 -13.258 1 97.88 66 LYS B O 1
ATOM 1300 N N . LEU B 1 67 ? 5.414 -14.383 -11.234 1 98.06 67 LEU B N 1
ATOM 1301 C CA . LEU B 1 67 ? 4.699 -15.617 -11.523 1 98.06 67 LEU B CA 1
ATOM 1302 C C . LEU B 1 67 ? 3.746 -15.438 -12.703 1 98.06 67 LEU B C 1
ATOM 1304 O O . LEU B 1 67 ? 3.688 -16.281 -13.602 1 98.06 67 LEU B O 1
ATOM 1308 N N . PHE B 1 68 ? 3.031 -14.281 -12.719 1 97.06 68 PHE B N 1
ATOM 1309 C CA . PHE B 1 68 ? 1.996 -14.078 -13.719 1 97.06 68 PHE B CA 1
ATOM 1310 C C . PHE B 1 68 ? 2.479 -13.117 -14.805 1 97.06 68 PHE B C 1
ATOM 1312 O O . PHE B 1 68 ? 1.769 -12.867 -15.781 1 97.06 68 PHE B O 1
ATOM 1319 N N . GLY B 1 69 ? 3.568 -12.523 -14.641 1 95.69 69 GLY B N 1
ATOM 1320 C CA . GLY B 1 69 ? 4.18 -11.672 -15.656 1 95.69 69 GLY B CA 1
ATOM 1321 C C . GLY B 1 69 ? 3.553 -10.297 -15.742 1 9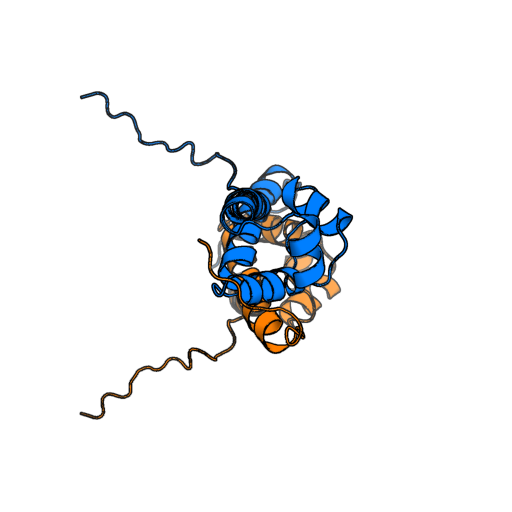5.69 69 GLY B C 1
ATOM 1322 O O . GLY B 1 69 ? 3.621 -9.641 -16.781 1 95.69 69 GLY B O 1
ATOM 1323 N N . ASP B 1 70 ? 2.881 -9.828 -14.727 1 95 70 ASP B N 1
ATOM 1324 C CA . ASP B 1 70 ? 2.162 -8.555 -14.789 1 95 70 ASP B CA 1
ATOM 1325 C C . ASP B 1 70 ? 2.797 -7.52 -13.859 1 95 70 ASP B C 1
ATOM 1327 O O . ASP B 1 70 ? 2.357 -6.371 -13.812 1 95 70 ASP B O 1
ATOM 1331 N N . GLY B 1 71 ? 3.826 -7.906 -13.133 1 96.44 71 GLY B N 1
ATOM 1332 C CA . GLY B 1 71 ? 4.535 -6.973 -12.273 1 96.44 71 GLY B CA 1
ATOM 1333 C C . GLY B 1 71 ? 3.898 -6.82 -10.906 1 96.44 71 GLY B C 1
ATOM 1334 O O . GLY B 1 71 ? 2.764 -7.254 -10.695 1 96.44 71 GLY B O 1
ATOM 1335 N N . ALA B 1 72 ? 4.602 -6.152 -10.023 1 98.06 72 ALA B N 1
ATOM 1336 C CA . ALA B 1 72 ? 4.168 -5.988 -8.641 1 98.06 72 ALA B CA 1
ATOM 1337 C C . ALA B 1 72 ? 3.113 -4.895 -8.516 1 98.06 72 ALA B C 1
ATOM 1339 O O . ALA B 1 72 ? 2.26 -4.941 -7.629 1 98.06 72 ALA B O 1
ATOM 1340 N N . ALA B 1 73 ? 3.146 -3.945 -9.383 1 97.81 73 ALA B N 1
ATOM 1341 C CA . ALA B 1 73 ? 2.398 -2.697 -9.25 1 97.81 73 ALA B CA 1
ATOM 1342 C C . ALA B 1 73 ? 0.895 -2.955 -9.273 1 97.81 73 ALA B C 1
ATOM 1344 O O . ALA B 1 73 ? 0.141 -2.355 -8.508 1 97.81 73 ALA B O 1
ATOM 1345 N N . VAL B 1 74 ? 0.473 -3.818 -10.102 1 97.06 74 VAL B N 1
ATOM 1346 C CA . VAL B 1 74 ? -0.955 -4.094 -10.234 1 97.06 74 VAL B CA 1
ATOM 1347 C C . VAL B 1 74 ? -1.501 -4.625 -8.914 1 97.06 74 VAL B C 1
ATOM 1349 O O . VAL B 1 74 ? -2.559 -4.188 -8.445 1 97.06 74 VAL B O 1
ATOM 1352 N N . TRP B 1 75 ? -0.826 -5.465 -8.258 1 98.5 75 TRP B N 1
ATOM 1353 C CA . TRP B 1 75 ? -1.232 -6.082 -7 1 98.5 75 TRP B CA 1
ATOM 1354 C C . TRP B 1 75 ? -1.241 -5.059 -5.871 1 98.5 75 TRP B C 1
ATOM 1356 O O . TRP B 1 75 ? -2.195 -4.992 -5.09 1 98.5 75 TRP B O 1
ATOM 1366 N N . LEU B 1 76 ? -0.233 -4.285 -5.848 1 98.62 76 LEU B N 1
ATOM 1367 C CA . LEU B 1 76 ? -0.129 -3.316 -4.762 1 98.62 76 LEU B CA 1
ATOM 1368 C C . LEU B 1 76 ? -1.113 -2.168 -4.961 1 98.62 76 LEU B C 1
ATOM 1370 O O . LEU B 1 76 ? -1.618 -1.604 -3.986 1 98.62 76 LEU B O 1
ATOM 1374 N N . ARG B 1 77 ? -1.363 -1.884 -6.215 1 98.06 77 ARG B N 1
ATOM 1375 C CA . ARG B 1 77 ? -2.371 -0.86 -6.469 1 98.06 77 ARG B CA 1
ATOM 1376 C C . ARG B 1 77 ? -3.748 -1.314 -5.992 1 98.06 77 ARG B C 1
ATOM 1378 O O . ARG B 1 77 ? -4.492 -0.535 -5.395 1 98.06 77 ARG B O 1
ATOM 1385 N N . MET B 1 78 ? -4.023 -2.51 -6.25 1 98.31 78 MET B N 1
ATOM 1386 C CA . MET B 1 78 ? -5.293 -3.055 -5.777 1 98.31 78 MET B CA 1
ATOM 1387 C C . MET B 1 78 ? -5.34 -3.08 -4.254 1 98.31 78 MET B C 1
ATOM 1389 O O . MET B 1 78 ? -6.359 -2.729 -3.654 1 98.31 78 MET B O 1
ATOM 1393 N N . GLN B 1 79 ? -4.293 -3.459 -3.684 1 98.56 79 GLN B N 1
ATOM 1394 C CA . GLN B 1 79 ? -4.223 -3.484 -2.227 1 98.56 79 GLN B CA 1
ATOM 1395 C C . GLN B 1 79 ? -4.395 -2.084 -1.645 1 98.56 79 GLN B C 1
ATOM 1397 O O . GLN B 1 79 ? -5.102 -1.901 -0.65 1 98.56 79 GLN B O 1
ATOM 1402 N N . ALA B 1 80 ? -3.752 -1.165 -2.268 1 98.62 80 ALA B N 1
ATOM 1403 C CA . ALA B 1 80 ? -3.82 0.214 -1.789 1 98.62 80 ALA B CA 1
ATOM 1404 C C . ALA B 1 80 ? -5.246 0.749 -1.859 1 98.62 80 ALA B C 1
ATOM 1406 O O . ALA B 1 80 ? -5.699 1.447 -0.949 1 98.62 80 ALA B O 1
ATOM 1407 N N . ALA B 1 81 ? -5.883 0.45 -2.945 1 98 81 ALA B N 1
ATOM 1408 C CA . ALA B 1 81 ? -7.27 0.884 -3.082 1 98 81 ALA B CA 1
ATOM 1409 C C . ALA B 1 81 ? -8.148 0.262 -1.998 1 98 81 ALA B C 1
ATOM 1411 O O . ALA B 1 81 ? -8.969 0.948 -1.389 1 98 81 ALA B O 1
ATOM 1412 N N . TYR B 1 82 ? -7.941 -0.99 -1.808 1 98.25 82 TYR B N 1
ATOM 1413 C CA . TYR B 1 82 ? -8.68 -1.71 -0.773 1 98.25 82 TYR B CA 1
ATOM 1414 C C . TYR B 1 82 ? -8.398 -1.122 0.604 1 98.25 82 TYR B C 1
ATOM 1416 O O . TYR B 1 82 ? -9.32 -0.846 1.369 1 98.25 82 TYR B O 1
ATOM 1424 N N . ASP B 1 83 ? -7.188 -0.84 0.902 1 98.31 83 ASP B N 1
ATOM 1425 C CA . ASP B 1 83 ? -6.77 -0.296 2.189 1 98.31 83 ASP B CA 1
ATOM 1426 C C . ASP B 1 83 ? -7.312 1.116 2.393 1 98.31 83 ASP B C 1
ATOM 1428 O O . ASP B 1 83 ? -7.711 1.481 3.502 1 98.31 83 ASP B O 1
ATOM 1432 N N . ALA B 1 84 ? -7.254 1.876 1.366 1 98 84 ALA B N 1
ATOM 1433 C CA . ALA B 1 84 ? -7.727 3.254 1.48 1 98 84 ALA B CA 1
ATOM 1434 C C . ALA B 1 84 ? -9.211 3.297 1.844 1 98 84 ALA B C 1
ATOM 1436 O O . ALA B 1 84 ? -9.617 4.062 2.719 1 98 84 ALA B O 1
ATOM 1437 N N . TRP B 1 85 ? -9.938 2.498 1.187 1 97.06 85 TRP B N 1
ATOM 1438 C CA . TRP B 1 85 ? -11.367 2.434 1.447 1 97.06 85 TRP B CA 1
ATOM 1439 C C . TRP B 1 85 ? -11.641 2.066 2.902 1 97.06 85 TRP B C 1
ATOM 1441 O O . TRP B 1 85 ? -12.438 2.727 3.576 1 97.06 85 TRP B O 1
ATOM 1451 N N . HIS B 1 86 ? -11.023 1.105 3.391 1 97.38 86 HIS B N 1
ATOM 1452 C CA . HIS B 1 86 ? -11.242 0.662 4.766 1 97.38 86 HIS B CA 1
ATOM 1453 C C . HIS B 1 86 ? -10.672 1.666 5.762 1 97.38 86 HIS B C 1
ATOM 1455 O O . HIS B 1 86 ? -11.289 1.937 6.797 1 97.38 86 HIS B O 1
ATOM 1461 N N . ALA B 1 87 ? -9.523 2.23 5.473 1 97.75 87 ALA B N 1
ATOM 1462 C CA . ALA B 1 87 ? -8.906 3.188 6.383 1 97.75 87 ALA B CA 1
ATOM 1463 C C 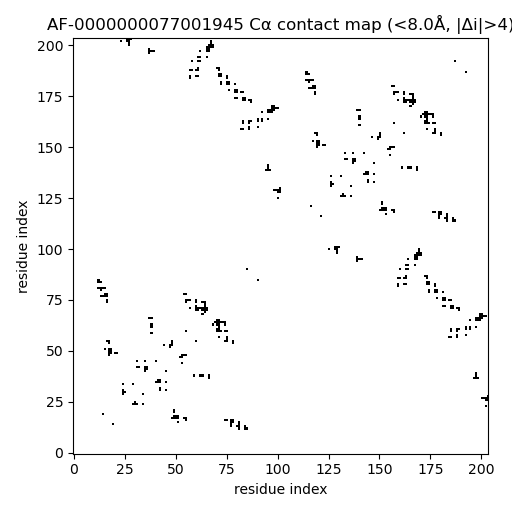. ALA B 1 87 ? -9.789 4.414 6.574 1 97.75 87 ALA B C 1
ATOM 1465 O O . ALA B 1 87 ? -9.883 4.953 7.68 1 97.75 87 ALA B O 1
ATOM 1466 N N . GLU B 1 88 ? -10.414 4.855 5.523 1 96.19 88 GLU B N 1
ATOM 1467 C CA . GLU B 1 88 ? -11.266 6.039 5.57 1 96.19 88 GLU B CA 1
ATOM 1468 C C . GLU B 1 88 ? -12.508 5.785 6.422 1 96.19 88 GLU B C 1
ATOM 1470 O O . GLU B 1 88 ? -13.109 6.727 6.949 1 96.19 88 GLU B O 1
ATOM 1475 N N . ARG B 1 89 ? -12.867 4.531 6.582 1 95.62 89 ARG B N 1
ATOM 1476 C CA . ARG B 1 89 ? -14.094 4.18 7.285 1 95.62 89 ARG B CA 1
ATOM 1477 C C . ARG B 1 89 ? -13.797 3.688 8.695 1 95.62 89 ARG B C 1
ATOM 1479 O O . ARG B 1 89 ? -14.633 3.826 9.594 1 95.62 89 ARG B O 1
ATOM 1486 N N . GLU B 1 90 ? -12.578 3.195 8.922 1 97.06 90 GLU B N 1
ATOM 1487 C CA . GLU B 1 90 ? -12.297 2.488 10.172 1 97.06 90 GLU B CA 1
ATOM 1488 C C . GLU B 1 90 ? -11.375 3.305 11.07 1 97.06 90 GLU B C 1
ATOM 1490 O O . GLU B 1 90 ? -11.312 3.062 12.281 1 97.06 90 GLU B O 1
ATOM 1495 N N . THR B 1 91 ? -10.633 4.207 10.477 1 98 91 THR B N 1
ATOM 1496 C CA . THR B 1 91 ? -9.727 5.023 11.281 1 98 91 THR B CA 1
ATOM 1497 C C . THR B 1 91 ? -10.477 6.184 11.93 1 98 91 THR B C 1
ATOM 1499 O O . THR B 1 91 ? -11.227 6.898 11.258 1 98 91 THR B O 1
ATOM 1502 N N . ASP B 1 92 ? -10.273 6.371 13.211 1 98 92 ASP B N 1
ATOM 1503 C CA . ASP B 1 92 ? -10.891 7.504 13.898 1 98 92 ASP B CA 1
ATOM 1504 C C . ASP B 1 92 ? -10.117 8.797 13.625 1 98 92 ASP B C 1
ATOM 1506 O O . ASP B 1 92 ? -9.031 9.008 14.156 1 98 92 ASP B O 1
ATOM 1510 N N . VAL B 1 93 ? -10.766 9.617 12.797 1 98 93 VAL B N 1
ATOM 1511 C CA . VAL B 1 93 ? -10.102 10.875 12.453 1 98 93 VAL B CA 1
ATOM 1512 C C . VAL B 1 93 ? -10.914 12.047 13 1 98 93 VAL B C 1
ATOM 1514 O O . VAL B 1 93 ? -10.859 13.148 12.445 1 98 93 VAL B O 1
ATOM 1517 N N . SER B 1 94 ? -11.664 11.859 13.992 1 97.88 94 SER B N 1
ATOM 1518 C CA . SER B 1 94 ? -12.531 12.891 14.547 1 97.88 94 SER B CA 1
ATOM 1519 C C . SER B 1 94 ? -11.719 14.039 15.133 1 97.88 94 SER B C 1
ATOM 1521 O O . SER B 1 94 ? -12.172 15.188 15.141 1 97.88 94 SER B O 1
ATOM 1523 N N . LYS B 1 95 ? -10.539 13.727 15.602 1 97.69 95 LYS B N 1
ATOM 1524 C CA . LYS B 1 95 ? -9.711 14.734 16.25 1 97.69 95 LYS B CA 1
ATOM 1525 C C . LYS B 1 95 ? -8.75 15.383 15.266 1 97.69 95 LYS B C 1
ATOM 1527 O O . LYS B 1 95 ? -8 16.297 15.617 1 97.69 95 LYS B O 1
ATOM 1532 N N . VAL B 1 96 ? -8.742 14.922 14.031 1 98.19 96 VAL B N 1
ATOM 1533 C CA . VAL B 1 96 ? -7.859 15.477 13.008 1 98.19 96 VAL B CA 1
ATOM 1534 C C . VAL B 1 96 ? -8.555 16.625 12.289 1 98.19 96 VAL B C 1
ATOM 1536 O O . VAL B 1 96 ? -9.586 16.422 11.633 1 98.19 96 VAL B O 1
ATOM 1539 N N . PRO B 1 97 ? -8.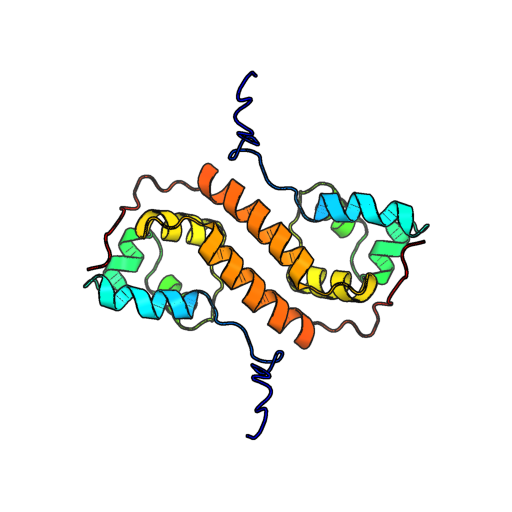023 17.859 12.344 1 97.69 97 PRO B N 1
ATOM 1540 C CA . PRO B 1 97 ? -8.641 18.969 11.625 1 97.69 97 PRO B CA 1
ATOM 1541 C C . PRO B 1 97 ? -8.352 18.938 10.125 1 97.69 97 PRO B C 1
ATOM 1543 O O . PRO B 1 97 ? -7.492 18.172 9.68 1 97.69 97 PRO B O 1
ATOM 1546 N N . THR B 1 98 ? -9.172 19.688 9.359 1 97.06 98 THR B N 1
ATOM 1547 C CA . THR B 1 98 ? -8.867 19.938 7.957 1 97.06 98 THR B CA 1
ATOM 1548 C C . THR B 1 98 ? -8.258 21.328 7.785 1 97.06 98 THR B C 1
ATOM 1550 O O . THR B 1 98 ? -8.844 22.328 8.227 1 97.06 98 THR B O 1
ATOM 1553 N N . ILE B 1 99 ? -7.086 21.281 7.246 1 94.38 99 ILE B N 1
ATOM 1554 C CA . ILE B 1 99 ? -6.434 22.578 7.109 1 94.38 99 ILE B CA 1
ATOM 1555 C C . ILE B 1 99 ? -6.316 22.938 5.629 1 94.38 99 ILE B C 1
ATOM 1557 O O . ILE B 1 99 ? -6.328 22.062 4.762 1 94.38 99 ILE B O 1
ATOM 1561 N N . HIS B 1 100 ? -6.43 24.281 5.297 1 84.75 100 HIS B N 1
ATOM 1562 C CA . HIS B 1 100 ? -6.277 24.781 3.938 1 84.75 100 HIS B CA 1
ATOM 1563 C C . HIS B 1 100 ? -4.848 25.25 3.68 1 84.75 100 HIS B C 1
ATOM 1565 O O . HIS B 1 100 ? -4.203 25.812 4.566 1 84.75 100 HIS B O 1
ATOM 1571 N N . ILE B 1 101 ? -4.332 24.625 2.617 1 75.31 101 ILE B N 1
ATOM 1572 C CA . ILE B 1 101 ? -3.002 25.078 2.215 1 75.31 101 ILE B CA 1
ATOM 1573 C C . ILE B 1 101 ? -3.07 26.531 1.731 1 75.31 101 ILE B C 1
ATOM 1575 O O . ILE B 1 101 ? -3.965 26.891 0.966 1 75.31 101 ILE B O 1
ATOM 1579 N N . ILE B 1 102 ? -2.242 27.438 2.344 1 64.62 102 ILE B N 1
ATOM 1580 C CA . ILE B 1 102 ? -2.225 28.859 2.016 1 64.62 102 ILE B CA 1
ATOM 1581 C C . ILE B 1 102 ? -1.518 29.078 0.679 1 64.62 102 ILE B C 1
ATOM 1583 O O . ILE B 1 102 ? -0.525 28.406 0.382 1 64.62 102 ILE B O 1
#

Sequence (204 aa):
MNDIPVQCKRNRCPSHPGDLLAEIIPATGKTKLEIAQMLGISRQHLYDILKTKKPVSPSVSARLGKLFGDGAAVWLRMQAAYDAWHAERETDVSKVPTIHIIMNDIPVQCKRNRCPSHPGDLLAEIIPATGKTKLEIAQMLGISRQHLYDILKTKKPVSPSVSARLGKLFGDGAAVWLRMQAAYDAWHAERETDVSKVPTIHII

Solvent-accessible surface area (backbone atoms only — not comparable to full-atom values): 11107 Å² total; per-residue (Å²): 131,81,76,63,69,78,61,64,62,83,81,53,77,58,65,47,42,24,55,54,50,60,64,48,43,66,43,54,74,53,51,70,61,55,52,17,56,44,58,69,48,51,54,64,57,49,50,30,24,51,70,67,73,37,80,73,44,51,59,54,19,24,32,48,8,44,26,60,68,67,43,21,46,63,44,27,47,31,35,25,50,27,39,24,56,49,17,64,72,68,46,88,50,85,80,34,57,70,52,74,76,104,130,81,78,64,70,78,61,66,58,85,81,53,77,58,64,48,42,24,54,55,49,61,63,48,42,68,44,54,74,51,51,69,59,56,52,17,56,45,59,71,47,49,56,64,56,49,50,30,23,51,69,67,74,36,79,72,43,50,58,53,19,27,32,49,9,43,27,60,67,68,42,20,47,62,42,28,46,30,34,25,49,28,39,23,55,49,19,63,72,70,45,88,50,86,80,34,55,70,52,74,76,105